Protein AF-A0A7J8GIG2-F1 (afdb_monomer_lite)

pLDDT: mean 77.06, std 19.87, range [27.25, 97.94]

Secondary structure (DSSP, 8-state):
----EEETTTTEEE--HHHHHHHHHHHHHHHHHTT-----PPP---HHHHHHHHH---PPP--TT--TT---B---SS-HHHHHHHHHHHT-HHHHHHHHTT-----SS-GGG-HHHHHHHHHHHHHTT--SPB--HHHHHHHHHH-GGG-SSS---HHHHHHHHHHHHHHHTTT---SS------TTTHHHHTTTTT---

Structure (mmCIF, N/CA/C/O backbone):
data_AF-A0A7J8GIG2-F1
#
_entry.id   AF-A0A7J8GIG2-F1
#
loop_
_atom_site.group_PDB
_atom_site.id
_atom_site.type_symbol
_atom_site.label_atom_id
_atom_site.label_alt_id
_atom_site.label_comp_id
_atom_site.label_asym_id
_atom_site.label_entity_id
_atom_site.label_seq_id
_atom_site.pdbx_PDB_ins_code
_atom_site.Cartn_x
_atom_site.Cartn_y
_atom_site.Cartn_z
_atom_site.occupancy
_atom_site.B_iso_or_equiv
_atom_site.auth_seq_id
_atom_site.auth_comp_id
_atom_site.auth_asym_id
_atom_site.auth_atom_id
_atom_site.pdbx_PDB_model_num
AT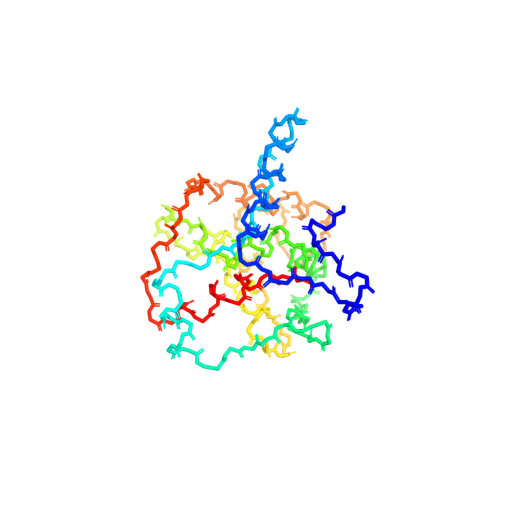OM 1 N N . MET A 1 1 ? 0.335 -9.285 27.678 1.00 42.06 1 MET A N 1
ATOM 2 C CA . MET A 1 1 ? -0.818 -9.619 28.537 1.00 42.06 1 MET A CA 1
ATOM 3 C C . MET A 1 1 ? -1.956 -8.681 28.191 1.00 42.06 1 MET A C 1
ATOM 5 O O . MET A 1 1 ? -1.781 -7.471 28.276 1.00 42.06 1 MET A O 1
ATOM 9 N N . TYR A 1 2 ? -3.064 -9.231 27.702 1.00 57.28 2 TYR A N 1
ATOM 10 C CA . TYR A 1 2 ? -4.284 -8.485 27.406 1.00 57.28 2 TYR A CA 1
ATOM 11 C C . TYR A 1 2 ? -4.904 -8.104 28.752 1.00 57.28 2 TYR A C 1
ATOM 13 O O . TYR A 1 2 ? -5.165 -8.991 29.556 1.00 57.28 2 TYR A O 1
ATOM 21 N N . GLY A 1 3 ? -5.053 -6.811 29.040 1.00 66.81 3 GLY A N 1
ATOM 22 C CA . GLY A 1 3 ? -5.564 -6.293 30.319 1.00 66.81 3 GLY A CA 1
ATOM 23 C C . GLY A 1 3 ? -7.056 -6.558 30.555 1.00 66.81 3 GLY A C 1
ATOM 24 O O . GLY A 1 3 ? -7.741 -5.685 31.067 1.00 66.81 3 GLY A O 1
ATOM 25 N N . GLY A 1 4 ? -7.569 -7.709 30.119 1.00 72.94 4 GLY A N 1
ATOM 26 C CA . GLY A 1 4 ? -8.948 -8.128 30.334 1.00 72.94 4 GLY A CA 1
ATOM 27 C C . GLY A 1 4 ? -9.117 -8.765 31.709 1.00 72.94 4 GLY A C 1
ATOM 28 O O . GLY A 1 4 ? -8.258 -9.525 32.159 1.00 72.94 4 GLY A O 1
ATOM 29 N N . ILE A 1 5 ? -10.235 -8.465 32.364 1.00 80.88 5 ILE A N 1
ATOM 30 C CA . ILE A 1 5 ? -10.610 -9.064 33.646 1.00 80.88 5 ILE A CA 1
ATOM 31 C C . ILE A 1 5 ? -11.367 -10.354 33.354 1.00 80.88 5 ILE A C 1
ATOM 33 O O . ILE A 1 5 ? -12.346 -10.335 32.616 1.00 80.88 5 ILE A O 1
ATOM 37 N N . TYR A 1 6 ? -10.924 -11.470 33.926 1.00 84.19 6 TYR A N 1
ATOM 38 C CA . TYR A 1 6 ? -11.593 -12.761 33.785 1.00 84.19 6 TYR A CA 1
ATOM 39 C C . TYR A 1 6 ? -12.315 -13.125 35.081 1.00 84.19 6 TYR A C 1
ATOM 41 O O . TYR A 1 6 ? -11.716 -13.116 36.158 1.00 84.19 6 TYR A O 1
ATOM 49 N N . CYS A 1 7 ? -13.598 -13.461 34.983 1.00 84.81 7 CYS A N 1
ATOM 50 C CA . CYS A 1 7 ? -14.379 -13.945 36.109 1.00 84.81 7 CYS A CA 1
ATOM 51 C C . CYS A 1 7 ? -14.345 -15.473 36.144 1.00 84.81 7 CYS A C 1
ATOM 53 O O . CYS A 1 7 ? -14.974 -16.136 35.322 1.00 84.81 7 CYS A O 1
ATOM 55 N N . PHE A 1 8 ? -13.671 -16.049 37.140 1.00 90.81 8 PHE A N 1
ATOM 56 C CA . PHE A 1 8 ? -13.610 -17.507 37.305 1.00 90.81 8 PHE A CA 1
ATOM 57 C C . PHE A 1 8 ? -14.968 -18.152 37.611 1.00 90.81 8 PHE A C 1
ATOM 59 O O . PHE A 1 8 ? -15.170 -19.314 37.274 1.00 90.81 8 PHE A O 1
ATOM 66 N N . LEU A 1 9 ? -15.898 -17.407 38.217 1.00 92.50 9 LEU A N 1
ATOM 67 C CA . LEU A 1 9 ? -17.249 -17.897 38.506 1.00 92.50 9 LEU A CA 1
ATOM 68 C C . LEU A 1 9 ? -18.121 -17.935 37.248 1.00 92.50 9 LEU A C 1
ATOM 70 O O . LEU A 1 9 ? -18.857 -18.894 37.044 1.00 92.50 9 LEU A O 1
ATOM 74 N N . CYS A 1 10 ? -18.022 -16.911 36.397 1.00 89.06 10 CYS A N 1
ATOM 75 C CA . CYS A 1 10 ? -18.753 -16.852 35.129 1.00 89.06 10 CYS A CA 1
ATOM 76 C C . CYS A 1 10 ? -18.070 -17.653 34.014 1.00 89.06 10 CYS A C 1
ATOM 78 O O . CYS A 1 10 ? -18.697 -17.911 32.995 1.00 89.06 10 CYS A O 1
ATOM 80 N N . GLN A 1 11 ? -16.799 -18.023 34.208 1.00 87.06 11 GLN A N 1
ATOM 81 C CA . GLN A 1 11 ? -15.927 -18.603 33.187 1.00 87.06 11 GLN A CA 1
ATOM 82 C C . GLN A 1 11 ? -15.864 -17.762 31.902 1.00 87.06 11 GLN A C 1
ATOM 84 O O . GLN A 1 11 ? -15.830 -18.295 30.796 1.00 87.06 11 GLN A O 1
ATOM 89 N N . ASP A 1 12 ? -15.855 -16.437 32.061 1.00 84.00 12 ASP A N 1
ATOM 90 C CA . ASP A 1 12 ? -15.852 -15.495 30.943 1.00 84.00 12 ASP A CA 1
ATOM 91 C C . ASP A 1 12 ? -15.112 -14.195 31.298 1.00 84.00 12 ASP A C 1
ATOM 93 O O . ASP A 1 12 ? -14.877 -13.883 32.474 1.00 84.00 12 ASP A O 1
ATOM 97 N N . TYR A 1 13 ? -14.741 -13.429 30.273 1.00 83.81 13 TYR A N 1
ATOM 98 C CA . TYR A 1 13 ? -14.197 -12.086 30.422 1.00 83.81 13 TYR A CA 1
ATOM 99 C C . TYR A 1 13 ? -15.297 -11.078 30.770 1.00 83.81 13 TYR A C 1
ATOM 101 O O . TYR A 1 13 ? -16.393 -11.085 30.216 1.00 83.81 13 TYR A O 1
ATOM 109 N N . ILE A 1 14 ? -14.986 -10.171 31.695 1.00 81.81 14 ILE A N 1
ATOM 110 C CA . ILE A 1 14 ? -15.861 -9.067 32.079 1.00 81.81 14 ILE A CA 1
ATOM 111 C C . ILE A 1 14 ? -15.605 -7.895 31.127 1.00 81.81 14 ILE A C 1
ATOM 113 O O . ILE A 1 14 ? -14.538 -7.282 31.160 1.00 81.81 14 ILE A O 1
ATOM 117 N N . TYR A 1 15 ? -16.608 -7.565 30.315 1.00 77.88 15 TYR A N 1
ATOM 118 C CA . TYR A 1 15 ? -16.611 -6.411 29.410 1.00 77.88 15 TYR A CA 1
ATOM 119 C C . TYR A 1 15 ? -17.307 -5.217 30.068 1.00 77.88 15 TYR A C 1
ATOM 121 O O . TYR A 1 15 ? -18.379 -4.784 29.644 1.00 77.88 15 TYR A O 1
ATOM 129 N N . ASP A 1 16 ? -16.726 -4.726 31.162 1.00 82.38 16 ASP A N 1
ATOM 130 C CA . ASP A 1 16 ? -17.202 -3.515 31.826 1.00 82.38 16 ASP A CA 1
ATOM 131 C C . ASP A 1 16 ? -16.469 -2.283 31.282 1.00 82.38 16 ASP A C 1
ATOM 133 O O . ASP A 1 16 ? -15.244 -2.271 31.140 1.00 82.38 16 ASP A O 1
ATOM 137 N N . LYS A 1 17 ? -17.232 -1.234 30.963 1.00 77.12 17 LYS A N 1
ATOM 138 C CA . LYS A 1 17 ? -16.708 -0.040 30.296 1.00 77.12 17 LYS A CA 1
ATOM 139 C C . LYS A 1 17 ? -15.727 0.734 31.177 1.00 77.12 17 LYS A C 1
ATOM 141 O O . LYS A 1 17 ? -14.736 1.247 30.659 1.00 77.12 17 LYS A O 1
ATOM 146 N N . ASP A 1 18 ? -15.987 0.819 32.477 1.00 79.56 18 ASP A N 1
ATOM 147 C CA . ASP A 1 18 ? -15.123 1.547 33.402 1.00 79.56 18 ASP A CA 1
ATOM 148 C C . ASP A 1 18 ? -13.821 0.764 33.615 1.00 79.56 18 ASP A C 1
ATOM 150 O O . ASP A 1 18 ? -12.729 1.335 33.568 1.00 79.56 18 ASP A O 1
ATOM 154 N N . MET A 1 19 ? -13.918 -0.564 33.715 1.00 78.50 19 MET A N 1
ATOM 155 C CA . MET A 1 19 ? -12.754 -1.452 33.783 1.00 78.50 19 MET A CA 1
ATOM 156 C C . MET A 1 19 ? -11.889 -1.404 32.515 1.00 78.50 19 MET A C 1
ATOM 158 O O . MET A 1 19 ? -10.660 -1.376 32.610 1.00 78.50 19 MET A O 1
ATOM 162 N N . GLU A 1 20 ? -12.495 -1.343 31.325 1.00 76.12 20 GLU A N 1
ATOM 163 C CA . GLU A 1 20 ? -11.760 -1.167 30.065 1.00 76.12 20 GLU A CA 1
ATOM 164 C C . GLU A 1 20 ? -11.008 0.170 30.007 1.00 76.12 20 GLU A C 1
ATOM 166 O O . GLU A 1 20 ? -9.881 0.223 29.503 1.00 76.12 20 GLU A O 1
ATOM 171 N N . ILE A 1 21 ? -11.609 1.252 30.515 1.00 78.62 21 ILE A N 1
ATOM 172 C CA . ILE A 1 21 ? -10.969 2.574 30.580 1.00 78.62 21 ILE A CA 1
ATOM 173 C C . ILE A 1 21 ? -9.746 2.516 31.498 1.00 78.62 21 ILE A C 1
ATOM 175 O O . ILE A 1 21 ? -8.652 2.901 31.076 1.00 78.62 21 ILE A O 1
ATOM 179 N N . ILE A 1 22 ? -9.902 1.968 32.706 1.00 80.06 22 ILE A N 1
ATOM 180 C CA . ILE A 1 22 ? -8.813 1.827 33.683 1.00 80.06 22 ILE A CA 1
ATOM 181 C C . ILE A 1 22 ? -7.667 0.996 33.089 1.00 80.06 22 ILE A C 1
ATOM 183 O O . ILE A 1 22 ? -6.506 1.411 33.127 1.00 80.06 22 ILE A O 1
ATOM 187 N N . ALA A 1 23 ? -7.977 -0.142 32.461 1.00 77.50 23 ALA A N 1
ATOM 188 C CA . ALA A 1 23 ? -6.974 -0.998 31.833 1.00 77.50 23 ALA A CA 1
ATOM 189 C C . ALA A 1 23 ? -6.189 -0.273 30.721 1.00 77.50 23 ALA A C 1
ATOM 191 O O . ALA A 1 23 ? -4.966 -0.423 30.622 1.00 77.50 23 ALA A O 1
ATOM 192 N N . LYS A 1 24 ? -6.864 0.539 29.893 1.00 74.44 24 LYS A N 1
ATOM 193 C CA . LYS A 1 24 ? -6.220 1.347 28.841 1.00 74.44 24 LYS A CA 1
ATOM 194 C C . LYS A 1 24 ? -5.318 2.438 29.419 1.00 74.44 24 LYS A C 1
ATOM 196 O O . LYS A 1 24 ? -4.234 2.678 28.879 1.00 74.44 24 LYS A O 1
ATOM 201 N N . GLU A 1 25 ? -5.742 3.108 30.489 1.00 78.31 25 GLU A N 1
ATOM 202 C CA . GLU A 1 25 ? -4.946 4.148 31.148 1.00 78.31 25 GLU A CA 1
ATOM 203 C C . GLU A 1 25 ? -3.672 3.586 31.778 1.00 78.31 25 GLU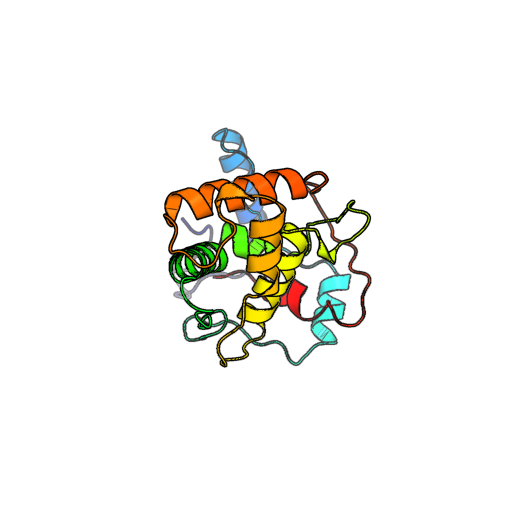 A C 1
ATOM 205 O O . GLU A 1 25 ? -2.589 4.132 31.554 1.00 78.31 25 GLU A O 1
ATOM 210 N N . GLU A 1 26 ? -3.776 2.470 32.498 1.00 78.00 26 GLU A N 1
ATOM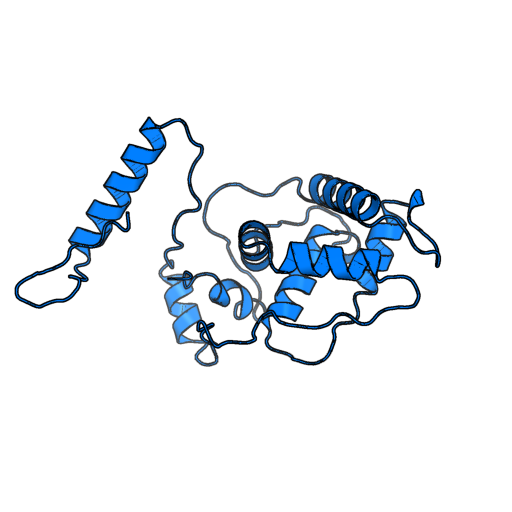 211 C CA . GLU A 1 26 ? -2.626 1.827 33.137 1.00 78.00 26 GLU A CA 1
ATOM 212 C C . GLU A 1 26 ? -1.630 1.283 32.111 1.00 78.00 26 GLU A C 1
ATOM 214 O O . GLU A 1 26 ? -0.420 1.478 32.250 1.00 78.00 26 GLU A O 1
ATOM 219 N N . GLN A 1 27 ? -2.115 0.710 31.003 1.00 73.38 27 GLN A N 1
ATOM 220 C CA . GLN A 1 27 ? -1.242 0.354 29.883 1.00 73.38 27 GLN A CA 1
ATOM 221 C C . GLN A 1 27 ? -0.509 1.579 29.328 1.00 73.38 27 GLN A C 1
ATOM 223 O O . GLN A 1 27 ? 0.698 1.519 29.102 1.00 73.38 27 GLN A O 1
ATOM 228 N N . ARG A 1 28 ? -1.198 2.713 29.145 1.00 71.75 28 ARG A N 1
ATOM 229 C CA . ARG A 1 28 ? -0.571 3.944 28.642 1.00 71.75 28 ARG A CA 1
ATOM 230 C C . ARG A 1 28 ? 0.508 4.467 29.597 1.00 71.75 28 ARG A C 1
ATOM 232 O O . ARG A 1 28 ? 1.559 4.907 29.130 1.00 71.75 28 ARG A O 1
ATOM 239 N N . LYS A 1 29 ? 0.272 4.418 30.912 1.00 75.69 29 LYS A N 1
ATOM 240 C CA . LYS A 1 29 ? 1.248 4.823 31.940 1.00 75.69 29 LYS A CA 1
ATOM 241 C C . LYS A 1 29 ? 2.474 3.909 31.938 1.00 75.69 29 LYS A C 1
ATOM 243 O O . LYS A 1 29 ? 3.591 4.411 31.827 1.00 75.69 29 LYS A O 1
ATOM 248 N N . ALA A 1 30 ? 2.269 2.590 31.963 1.00 72.44 30 ALA A N 1
ATOM 249 C CA . ALA A 1 30 ? 3.349 1.604 31.930 1.00 72.44 30 ALA A CA 1
ATOM 250 C C . ALA A 1 30 ? 4.245 1.767 30.691 1.00 72.44 30 ALA A C 1
ATOM 252 O O . ALA A 1 30 ? 5.464 1.659 30.780 1.00 72.44 30 ALA A O 1
ATOM 253 N N . TRP A 1 31 ? 3.654 2.095 29.541 1.00 67.69 31 TRP A N 1
ATOM 254 C CA . TRP A 1 31 ? 4.393 2.325 28.300 1.00 67.69 31 TRP A CA 1
ATOM 255 C C . TRP A 1 31 ? 5.250 3.588 28.342 1.00 67.69 31 TRP A C 1
ATOM 257 O O . TRP A 1 31 ? 6.428 3.533 27.994 1.00 67.69 31 TRP A O 1
ATOM 267 N N . LYS A 1 32 ? 4.699 4.707 28.833 1.00 68.94 32 LYS A N 1
ATOM 268 C CA . LYS A 1 32 ? 5.471 5.946 29.034 1.00 68.94 32 LYS A CA 1
ATOM 269 C C . LYS A 1 32 ? 6.670 5.723 29.958 1.00 68.94 32 LYS A C 1
ATOM 271 O O . LYS A 1 32 ? 7.731 6.292 29.723 1.00 68.94 32 LYS A O 1
ATOM 276 N N . MET A 1 33 ? 6.516 4.875 30.975 1.00 70.38 33 MET A N 1
ATOM 277 C CA . MET A 1 33 ? 7.594 4.532 31.906 1.00 70.38 33 MET A CA 1
ATOM 278 C C . MET A 1 33 ? 8.716 3.699 31.270 1.00 70.38 33 MET A C 1
ATOM 280 O O . MET A 1 33 ? 9.843 3.757 31.746 1.00 70.38 33 MET A O 1
ATOM 284 N N . GLN A 1 34 ? 8.442 2.947 30.199 1.00 71.38 34 GLN A N 1
ATOM 285 C CA . GLN A 1 34 ? 9.446 2.117 29.520 1.00 71.38 34 GLN A CA 1
ATOM 286 C C . GLN A 1 34 ? 10.271 2.872 28.464 1.00 71.38 34 GLN A C 1
ATOM 288 O O . GLN A 1 34 ? 11.121 2.263 27.819 1.00 71.38 34 GLN A O 1
ATOM 293 N N . GLY A 1 35 ? 10.041 4.175 28.255 1.00 56.66 35 GLY A N 1
ATOM 294 C CA . GLY A 1 35 ? 10.797 4.978 27.281 1.00 56.66 35 GLY A CA 1
ATOM 295 C C . GLY A 1 35 ? 10.580 4.575 25.815 1.00 56.66 35 GLY A C 1
ATOM 296 O O . GLY A 1 35 ? 11.243 5.098 24.922 1.00 56.66 35 GLY A O 1
ATOM 297 N N . VAL A 1 36 ? 9.646 3.658 25.553 1.00 58.25 36 VAL A N 1
ATOM 298 C CA . VAL A 1 36 ? 9.224 3.267 24.209 1.00 58.25 36 VAL A CA 1
ATOM 299 C C . VAL A 1 36 ? 8.236 4.328 23.720 1.00 58.25 36 VAL A C 1
ATOM 301 O O . VAL A 1 36 ? 7.273 4.645 24.421 1.00 58.25 36 VAL A O 1
ATOM 304 N N . GLY A 1 37 ? 8.484 4.908 22.539 1.00 56.53 37 GLY A N 1
ATOM 305 C CA . GLY A 1 37 ? 7.571 5.868 21.905 1.00 56.53 37 GLY A CA 1
ATOM 306 C C . GLY A 1 37 ? 6.134 5.336 21.830 1.00 56.53 37 GLY A C 1
ATOM 307 O O . GLY A 1 37 ? 5.922 4.123 21.856 1.00 56.53 37 GLY A O 1
ATOM 308 N N . GLU A 1 38 ? 5.149 6.246 21.784 1.00 54.25 38 GLU A N 1
ATOM 309 C CA . GLU A 1 38 ? 3.717 5.913 21.861 1.00 54.25 38 GLU A CA 1
ATOM 310 C C . GLU A 1 38 ? 3.358 4.672 21.033 1.00 54.25 38 GLU A C 1
ATOM 312 O O . GLU A 1 38 ? 3.622 4.611 19.829 1.00 54.25 38 GLU A O 1
ATOM 317 N N . LYS A 1 39 ? 2.702 3.687 21.668 1.00 52.62 39 LYS A N 1
ATOM 318 C CA . LYS A 1 39 ? 2.049 2.618 20.910 1.00 52.62 39 LYS A CA 1
ATOM 319 C C . LYS A 1 39 ? 1.078 3.242 19.923 1.00 52.62 39 LYS A C 1
ATOM 321 O O . LYS A 1 39 ? 0.376 4.195 20.257 1.00 52.62 39 LYS A O 1
ATOM 326 N N . PHE A 1 40 ? 0.912 2.564 18.795 1.00 49.97 40 PHE A N 1
ATOM 327 C CA . PHE A 1 40 ? -0.352 2.543 18.075 1.00 49.97 40 PHE A CA 1
ATOM 328 C C . PHE A 1 40 ? -1.518 2.382 19.071 1.00 49.97 40 PHE A C 1
ATOM 330 O O . PHE A 1 40 ? -1.700 1.320 19.672 1.00 49.97 40 PHE A O 1
ATOM 337 N N . SER A 1 41 ? -2.252 3.467 19.314 1.00 50.72 41 SER A N 1
ATOM 338 C CA . SER A 1 41 ? -3.424 3.453 20.177 1.00 50.72 41 SER A CA 1
ATOM 339 C C . SER A 1 41 ? -4.557 2.724 19.468 1.00 50.72 41 SER A C 1
ATOM 341 O O . SER A 1 41 ? -4.763 2.887 18.263 1.00 50.72 41 SER A O 1
ATOM 343 N N . THR A 1 42 ? -5.298 1.904 20.215 1.00 47.34 42 THR A N 1
ATOM 344 C CA . THR A 1 42 ? -6.548 1.331 19.718 1.00 47.34 42 THR A CA 1
ATOM 345 C C . THR A 1 42 ? -7.441 2.485 19.284 1.00 47.34 42 THR A C 1
ATOM 347 O O . THR A 1 42 ? -7.698 3.394 20.076 1.00 47.34 42 THR A O 1
ATOM 350 N N . TRP A 1 43 ? -7.855 2.493 18.017 1.00 57.66 43 TRP A N 1
ATOM 351 C CA . TRP A 1 43 ? -8.730 3.545 17.520 1.00 57.66 43 TRP A CA 1
ATOM 352 C C . TRP A 1 43 ? -10.041 3.529 18.305 1.00 57.66 43 TRP A C 1
ATOM 354 O O . TRP A 1 43 ? -10.645 2.475 18.498 1.00 57.66 43 TRP A O 1
ATOM 364 N N . GLU A 1 44 ? -10.487 4.709 18.723 1.00 56.88 44 GLU A N 1
ATOM 365 C CA . GLU A 1 44 ? -11.811 4.906 19.293 1.00 56.88 44 GLU A CA 1
ATOM 366 C C . GLU A 1 44 ? -12.617 5.820 18.367 1.00 56.88 44 GLU A C 1
ATOM 368 O O . GLU A 1 44 ? -12.132 6.898 18.003 1.00 56.88 44 GLU A O 1
ATOM 373 N N . PRO A 1 45 ? -13.836 5.416 17.968 1.00 62.81 45 PRO A N 1
ATOM 374 C CA . PRO A 1 45 ? -14.666 6.250 17.125 1.00 62.81 45 PRO A CA 1
ATOM 375 C C . PRO A 1 45 ? -15.084 7.533 17.834 1.00 62.81 45 PRO A C 1
ATOM 377 O O . PRO A 1 45 ? -15.653 7.513 18.926 1.00 62.81 45 PRO A O 1
ATOM 380 N N . THR A 1 46 ? -14.947 8.653 17.140 1.00 73.06 46 THR A N 1
ATOM 381 C CA . THR A 1 46 ? -15.667 9.883 17.468 1.00 73.06 46 THR A CA 1
ATOM 382 C C . THR A 1 46 ? -17.177 9.706 17.254 1.00 73.06 46 THR A C 1
ATOM 384 O O . THR A 1 46 ? -17.630 8.844 16.496 1.00 73.06 46 THR A O 1
ATOM 387 N N . LYS A 1 47 ? -17.991 10.573 17.876 1.00 74.62 47 LYS A N 1
ATOM 388 C CA . LYS A 1 47 ? -19.457 10.586 17.683 1.00 74.62 47 LYS A CA 1
ATOM 389 C C . LYS A 1 47 ? -19.847 10.686 16.200 1.00 74.62 47 LYS A C 1
ATOM 391 O O . LYS A 1 47 ? -20.698 9.933 15.736 1.00 74.62 47 LYS A O 1
ATOM 396 N N . ARG A 1 48 ? -19.146 11.535 15.444 1.00 72.50 48 ARG A N 1
ATOM 397 C CA . ARG A 1 48 ? -19.332 11.698 13.995 1.00 72.50 48 ARG A CA 1
ATOM 398 C C . ARG A 1 48 ? -18.995 10.423 13.215 1.00 72.50 48 ARG A C 1
ATOM 400 O O . ARG A 1 48 ? -19.704 10.064 12.281 1.00 72.50 48 ARG A O 1
ATOM 407 N N . GLU A 1 49 ? -17.933 9.714 13.590 1.00 69.50 49 GLU A N 1
ATOM 408 C CA . GLU A 1 49 ? -17.598 8.426 12.973 1.00 69.50 49 GLU A CA 1
ATOM 409 C C . GLU A 1 49 ? -18.650 7.363 13.292 1.00 69.50 49 GLU A C 1
ATOM 411 O O . GLU A 1 49 ? -19.049 6.638 12.388 1.00 69.50 49 GLU A O 1
ATOM 416 N N . LEU A 1 50 ? -19.175 7.309 14.523 1.00 74.69 50 LEU A N 1
ATOM 417 C CA . LEU A 1 50 ? -20.301 6.427 14.870 1.00 74.69 50 LEU A CA 1
ATOM 418 C C . LEU A 1 50 ? -21.537 6.708 14.014 1.00 74.69 50 LEU A C 1
ATOM 420 O O . LEU A 1 50 ? -22.216 5.774 13.587 1.00 74.69 50 LEU A O 1
ATOM 424 N N . GLU A 1 51 ? -21.835 7.974 13.740 1.00 78.44 51 GLU A N 1
ATOM 425 C CA . GLU A 1 51 ? -22.939 8.362 12.862 1.00 78.44 51 GLU A CA 1
ATOM 426 C C . GLU A 1 51 ? -22.691 7.913 11.418 1.00 78.44 51 GLU A C 1
ATOM 428 O O . GLU A 1 51 ? -23.555 7.260 10.829 1.00 78.44 51 GLU A O 1
ATOM 433 N N . LEU A 1 52 ? -21.498 8.156 10.864 1.00 72.25 52 LEU A N 1
ATOM 434 C CA . LEU A 1 52 ? -21.114 7.669 9.530 1.00 72.25 52 LEU A CA 1
ATOM 435 C C . LEU A 1 52 ? -21.183 6.139 9.431 1.00 72.25 52 LEU A C 1
ATOM 437 O O . LEU A 1 52 ? -21.605 5.593 8.408 1.00 72.25 52 LEU A O 1
ATOM 441 N N . LEU A 1 53 ? -20.814 5.444 10.510 1.00 69.12 53 LEU A N 1
ATOM 442 C CA . LEU A 1 53 ? -20.903 3.994 10.617 1.00 69.12 53 LEU A CA 1
ATOM 443 C C . LEU A 1 53 ? -22.349 3.492 10.560 1.00 69.12 53 LEU A C 1
ATOM 445 O O . LEU A 1 53 ? -22.611 2.473 9.915 1.00 69.12 53 LEU A O 1
ATOM 449 N N . LYS A 1 54 ? -23.289 4.184 11.212 1.00 74.06 54 LYS A N 1
ATOM 450 C CA . LYS A 1 54 ? -24.720 3.840 11.175 1.00 74.06 54 LYS A CA 1
ATOM 451 C C . LYS A 1 54 ? -25.318 4.028 9.777 1.00 74.06 54 LYS A C 1
ATOM 453 O O . LYS A 1 54 ? -26.107 3.196 9.344 1.00 74.06 54 LYS A O 1
ATOM 458 N N . HIS A 1 55 ? -24.895 5.065 9.052 1.00 73.81 55 HIS A N 1
ATOM 459 C CA . HIS A 1 55 ? -25.395 5.371 7.706 1.00 73.81 55 HIS A CA 1
ATOM 460 C C . HIS A 1 55 ? -24.806 4.477 6.598 1.00 73.81 55 HIS A C 1
ATOM 462 O O . HIS A 1 55 ? -25.360 4.418 5.503 1.00 73.81 55 HIS A O 1
ATOM 468 N N . ASN A 1 56 ? -23.716 3.744 6.865 1.00 65.25 56 ASN A N 1
ATOM 469 C CA . ASN A 1 56 ? -23.105 2.791 5.930 1.00 65.25 56 ASN A CA 1
ATOM 470 C C . ASN A 1 56 ? -23.225 1.334 6.433 1.00 65.25 56 ASN A C 1
ATOM 472 O O . ASN A 1 56 ? -22.253 0.767 6.947 1.00 65.25 56 ASN A O 1
ATOM 476 N N . PRO A 1 57 ? -24.393 0.681 6.260 1.00 58.66 57 PRO A N 1
ATOM 477 C CA . PRO A 1 57 ? -24.625 -0.684 6.741 1.00 58.66 57 PRO A CA 1
ATOM 478 C C . PRO A 1 57 ? -23.910 -1.765 5.911 1.00 58.66 57 PRO A C 1
ATOM 480 O O . PRO A 1 57 ? -23.702 -2.868 6.403 1.00 58.66 57 PRO A O 1
ATOM 483 N N . LYS A 1 58 ? -23.466 -1.467 4.678 1.00 59.44 58 LYS A N 1
ATOM 484 C CA . LYS A 1 58 ? -22.756 -2.417 3.788 1.00 59.44 58 LYS A CA 1
ATOM 485 C C . LYS A 1 58 ? -21.281 -2.649 4.171 1.00 59.44 58 LYS A C 1
ATOM 487 O O . LYS A 1 58 ? -20.438 -2.866 3.301 1.00 59.44 58 LYS A O 1
ATOM 492 N N . ARG A 1 59 ? -20.938 -2.567 5.457 1.00 64.06 59 ARG A N 1
ATOM 493 C CA . ARG A 1 59 ? -19.570 -2.822 5.925 1.00 64.06 59 ARG A CA 1
ATOM 494 C C . ARG A 1 59 ? -19.262 -4.310 5.856 1.00 64.06 59 ARG A C 1
ATOM 496 O O . ARG A 1 59 ? -20.057 -5.142 6.282 1.00 64.06 59 ARG A O 1
ATOM 503 N N . ARG A 1 60 ? -18.079 -4.642 5.343 1.00 61.31 60 ARG A N 1
ATOM 504 C CA . ARG A 1 60 ? -17.565 -6.014 5.376 1.00 61.31 60 ARG A CA 1
ATOM 505 C C . ARG A 1 60 ? -16.732 -6.163 6.639 1.00 61.31 60 ARG A C 1
ATOM 507 O O . ARG A 1 60 ? -15.732 -5.468 6.798 1.00 61.31 60 ARG A O 1
ATOM 514 N N . LYS A 1 61 ? -17.158 -7.049 7.539 1.00 57.50 61 LYS A N 1
ATOM 515 C CA . LYS A 1 61 ? -16.363 -7.437 8.706 1.00 57.50 61 LYS A CA 1
ATOM 516 C C . LYS A 1 61 ? -15.179 -8.268 8.210 1.00 57.50 61 LYS A C 1
ATOM 518 O O . LYS A 1 61 ? -15.390 -9.308 7.588 1.00 57.50 61 LYS A O 1
ATOM 523 N N . ILE A 1 62 ? -13.954 -7.811 8.459 1.00 58.41 62 ILE A N 1
ATOM 524 C CA . ILE A 1 62 ? -12.756 -8.620 8.222 1.00 58.41 62 ILE A CA 1
ATOM 525 C C . ILE A 1 62 ? -12.645 -9.584 9.404 1.00 58.41 62 ILE A C 1
ATOM 527 O O . ILE A 1 62 ? -12.210 -9.214 10.487 1.00 58.41 62 ILE A O 1
ATOM 531 N N . THR A 1 63 ? -13.146 -10.801 9.226 1.00 58.34 63 THR A N 1
ATOM 532 C CA . THR A 1 63 ? -12.937 -11.911 10.166 1.00 58.34 63 THR A CA 1
ATOM 533 C C . THR A 1 63 ? -11.621 -12.623 9.854 1.00 58.34 63 THR A C 1
ATOM 535 O O . THR A 1 63 ? -11.103 -12.480 8.750 1.00 58.34 63 THR A O 1
ATOM 538 N N . SER A 1 64 ? -11.117 -13.465 10.756 1.00 55.75 64 SER A N 1
ATOM 539 C CA . SER A 1 64 ? -9.941 -14.322 10.508 1.00 55.75 64 SER A CA 1
ATOM 540 C C . SER A 1 64 ? -10.040 -15.154 9.217 1.00 55.75 64 SER A C 1
ATOM 542 O O . SER A 1 64 ? -9.047 -15.347 8.529 1.00 55.75 64 SER A O 1
ATOM 544 N N . ASN A 1 65 ? -11.252 -15.566 8.830 1.00 63.41 65 ASN A N 1
ATOM 545 C CA . ASN A 1 65 ? -11.509 -16.331 7.599 1.00 63.41 65 ASN A CA 1
ATOM 546 C C . ASN A 1 65 ? -11.712 -15.453 6.347 1.00 63.41 65 ASN A C 1
ATOM 548 O O . ASN A 1 65 ? -12.126 -15.935 5.292 1.00 63.41 65 ASN A O 1
ATOM 552 N N . CYS A 1 66 ? -11.516 -14.140 6.460 1.00 70.19 66 CYS A N 1
ATOM 553 C CA . CYS A 1 66 ? -11.810 -13.202 5.392 1.00 70.19 66 CYS A CA 1
ATOM 554 C C . CYS A 1 66 ? -10.619 -13.063 4.441 1.00 70.19 66 CYS A C 1
ATOM 556 O O . CYS A 1 66 ? -9.536 -12.661 4.844 1.00 70.19 66 CYS A O 1
ATOM 558 N N . THR A 1 67 ? -10.840 -13.289 3.146 1.00 80.06 67 THR A N 1
ATOM 559 C CA . THR A 1 67 ? -9.811 -13.118 2.105 1.00 80.06 67 THR A CA 1
ATOM 560 C C . THR A 1 67 ? -9.661 -11.661 1.637 1.00 80.06 67 THR A C 1
ATOM 562 O O . THR A 1 67 ? -9.205 -11.417 0.524 1.00 80.06 67 THR A O 1
ATOM 565 N N . ILE A 1 68 ? -10.130 -10.678 2.414 1.00 83.12 68 ILE A N 1
ATOM 566 C CA . ILE A 1 68 ? -9.979 -9.253 2.067 1.00 83.12 68 ILE A CA 1
ATOM 567 C C . ILE A 1 68 ? -8.502 -8.875 2.195 1.00 83.12 68 ILE A C 1
ATOM 569 O O . ILE A 1 68 ? -7.832 -9.307 3.127 1.00 83.12 68 ILE A O 1
ATOM 573 N N . GLY A 1 69 ? -7.995 -8.087 1.248 1.00 84.62 69 GLY A N 1
ATOM 574 C CA . GLY A 1 69 ? -6.570 -7.789 1.136 1.00 84.62 69 GLY A CA 1
ATOM 575 C C . GLY A 1 69 ? -5.791 -8.852 0.360 1.00 84.62 69 GLY A C 1
ATOM 576 O O . GLY A 1 69 ? -4.775 -8.513 -0.226 1.00 84.62 69 GLY A O 1
ATOM 577 N N . LEU A 1 70 ? -6.266 -10.105 0.279 1.00 89.19 70 LEU A N 1
ATOM 578 C CA . LEU A 1 70 ? -5.622 -11.149 -0.526 1.00 89.19 70 LEU A CA 1
ATOM 579 C C . LEU A 1 70 ? -5.978 -10.959 -2.005 1.00 89.19 70 LEU A C 1
ATOM 581 O O . LEU A 1 70 ? -7.021 -11.421 -2.476 1.00 89.19 70 LEU A O 1
ATOM 585 N N . ARG A 1 71 ? -5.116 -10.251 -2.737 1.00 91.75 71 ARG A N 1
ATOM 586 C CA . ARG A 1 71 ? -5.324 -9.904 -4.147 1.00 91.75 71 ARG A CA 1
ATOM 587 C C . ARG A 1 71 ? -4.027 -10.070 -4.932 1.00 91.75 71 ARG A C 1
ATOM 589 O O . ARG A 1 71 ? -2.984 -9.580 -4.519 1.00 91.75 71 ARG A O 1
ATOM 596 N N . GLY A 1 72 ? -4.091 -10.749 -6.077 1.00 95.38 72 GLY A N 1
ATOM 597 C CA . GLY A 1 72 ? -2.937 -10.902 -6.967 1.00 95.38 72 GLY A CA 1
ATOM 598 C C . GLY A 1 72 ? -2.586 -9.606 -7.703 1.00 95.38 72 GLY A C 1
ATOM 599 O O . GLY A 1 72 ? -3.443 -8.744 -7.900 1.00 95.38 72 GLY A O 1
ATOM 600 N N . LEU A 1 73 ? -1.338 -9.492 -8.156 1.00 97.50 73 LEU A N 1
ATOM 601 C CA . LEU A 1 73 ? -0.880 -8.425 -9.050 1.00 97.50 73 LEU A CA 1
ATOM 602 C C . LEU A 1 73 ? -0.562 -9.012 -10.421 1.00 97.50 73 LEU A C 1
ATOM 604 O O . LEU A 1 73 ? 0.107 -10.042 -10.512 1.00 97.50 73 LEU A O 1
ATOM 608 N N . ILE A 1 74 ? -1.024 -8.352 -11.481 1.00 97.44 74 ILE A N 1
ATOM 609 C CA . ILE A 1 74 ? -0.661 -8.730 -12.848 1.00 97.44 74 ILE A CA 1
ATOM 610 C C . ILE A 1 74 ? 0.814 -8.390 -13.070 1.00 97.44 74 ILE A C 1
ATOM 612 O O . ILE A 1 74 ? 1.272 -7.298 -12.733 1.00 97.44 74 ILE A O 1
ATOM 616 N N . ASN A 1 75 ? 1.572 -9.340 -13.615 1.00 96.12 75 ASN A N 1
ATOM 617 C CA . ASN A 1 75 ? 2.927 -9.077 -14.080 1.00 96.12 75 ASN A CA 1
ATOM 618 C C . ASN A 1 75 ? 2.860 -8.340 -15.427 1.00 96.12 75 ASN A C 1
ATOM 620 O O . ASN A 1 75 ? 2.227 -8.829 -16.360 1.00 96.12 75 ASN A O 1
ATOM 624 N N . LEU A 1 76 ? 3.506 -7.178 -15.527 1.00 94.31 76 LEU A N 1
ATOM 625 C CA . LEU A 1 76 ? 3.518 -6.327 -16.724 1.00 94.31 76 LEU A CA 1
ATOM 626 C C . LEU A 1 76 ? 4.778 -6.559 -17.578 1.00 94.31 76 LEU A C 1
ATOM 628 O O . LEU A 1 76 ? 5.291 -5.639 -18.207 1.00 94.31 76 LEU A O 1
ATOM 632 N N . GLY A 1 77 ? 5.288 -7.794 -17.565 1.00 92.31 77 GLY A N 1
ATOM 633 C CA . GLY A 1 77 ? 6.523 -8.222 -18.221 1.00 92.31 77 GLY A CA 1
ATOM 634 C C . GLY A 1 77 ? 7.527 -8.738 -17.193 1.00 92.31 77 GLY A C 1
ATOM 635 O O . GLY A 1 77 ? 7.445 -9.883 -16.750 1.00 92.31 77 GLY A O 1
ATOM 636 N N . ASN A 1 78 ? 8.454 -7.871 -16.789 1.00 93.69 78 ASN A N 1
ATOM 637 C CA . ASN A 1 78 ? 9.523 -8.178 -15.837 1.00 93.69 78 ASN A CA 1
ATOM 638 C C . ASN A 1 78 ? 9.285 -7.564 -14.450 1.00 93.69 78 ASN A C 1
ATOM 640 O O . ASN A 1 78 ? 10.230 -7.266 -13.735 1.00 93.69 78 ASN A O 1
ATOM 644 N N . THR A 1 79 ? 8.030 -7.383 -14.032 1.00 96.25 79 THR A N 1
ATOM 645 C CA . THR A 1 79 ? 7.692 -6.637 -12.805 1.00 96.25 79 THR A CA 1
ATOM 646 C C . THR A 1 79 ? 7.496 -7.525 -11.572 1.00 96.25 79 THR A C 1
ATOM 648 O O . THR A 1 79 ? 6.868 -7.104 -10.600 1.00 96.25 79 THR A O 1
ATOM 651 N N . CYS A 1 80 ? 7.990 -8.767 -11.582 1.00 96.31 80 CYS A N 1
ATOM 652 C CA . CYS A 1 80 ? 7.846 -9.688 -10.448 1.00 96.31 80 CYS A CA 1
ATOM 653 C C . CYS A 1 80 ? 8.539 -9.167 -9.176 1.00 96.31 80 CYS A C 1
ATOM 655 O O . CYS A 1 80 ? 7.966 -9.299 -8.094 1.00 96.31 80 CYS A O 1
ATOM 657 N N . PHE A 1 81 ? 9.693 -8.504 -9.319 1.00 96.06 81 PHE A N 1
ATOM 658 C CA . PHE A 1 81 ? 10.420 -7.849 -8.227 1.00 96.06 81 PHE A CA 1
ATOM 659 C C . PHE A 1 81 ? 9.571 -6.764 -7.544 1.00 96.06 81 PHE A C 1
ATOM 661 O O . PHE A 1 81 ? 9.500 -6.691 -6.322 1.00 96.06 81 PHE A O 1
ATOM 668 N N . MET A 1 82 ? 8.845 -5.956 -8.324 1.00 96.94 82 MET A N 1
ATOM 669 C CA . MET A 1 82 ? 7.922 -4.958 -7.786 1.00 96.94 82 MET A CA 1
ATOM 670 C C . MET A 1 82 ? 6.741 -5.652 -7.111 1.00 96.94 82 MET A C 1
ATOM 672 O O . MET A 1 82 ? 6.378 -5.307 -5.990 1.00 96.94 82 MET A O 1
ATOM 676 N N . ASN A 1 83 ? 6.144 -6.643 -7.777 1.00 97.44 83 ASN A N 1
ATOM 677 C CA . ASN A 1 83 ? 4.948 -7.312 -7.279 1.00 97.44 83 ASN A CA 1
ATOM 678 C C . ASN A 1 83 ? 5.192 -7.968 -5.912 1.00 97.44 83 ASN A C 1
ATOM 680 O O . ASN A 1 83 ? 4.350 -7.816 -5.028 1.00 97.44 83 ASN A O 1
ATOM 684 N N . CYS A 1 84 ? 6.326 -8.646 -5.693 1.00 97.38 84 CYS A N 1
ATOM 685 C CA . CYS A 1 84 ? 6.611 -9.254 -4.390 1.00 97.38 84 CYS A CA 1
ATOM 686 C C . CYS A 1 84 ? 6.807 -8.207 -3.283 1.00 97.38 84 CYS A C 1
ATOM 688 O O . CYS A 1 84 ? 6.301 -8.393 -2.175 1.00 97.38 84 CYS A O 1
ATOM 690 N N . ILE A 1 85 ? 7.456 -7.078 -3.584 1.00 97.94 85 ILE A N 1
ATOM 691 C CA . ILE A 1 85 ? 7.622 -5.980 -2.625 1.00 97.94 85 ILE A CA 1
ATOM 692 C C . ILE A 1 85 ? 6.283 -5.320 -2.299 1.00 97.94 85 ILE A C 1
ATOM 694 O O . ILE A 1 85 ? 5.967 -5.109 -1.131 1.00 97.94 85 ILE A O 1
ATOM 698 N N . VAL A 1 86 ? 5.447 -5.052 -3.301 1.00 97.19 86 VAL A N 1
ATOM 699 C CA . VAL A 1 86 ? 4.114 -4.474 -3.090 1.00 97.19 86 VAL A CA 1
ATOM 700 C C . VAL A 1 86 ? 3.243 -5.384 -2.224 1.00 97.19 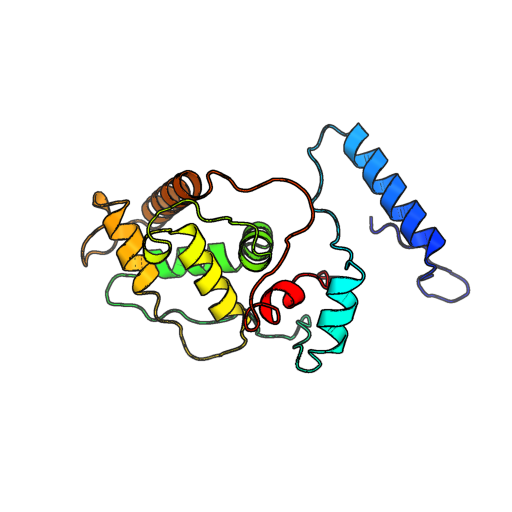86 VAL A C 1
ATOM 702 O O . VAL A 1 86 ? 2.567 -4.895 -1.319 1.00 97.19 86 VAL A O 1
ATOM 705 N N . GLN A 1 87 ? 3.281 -6.700 -2.442 1.00 96.75 87 GLN A N 1
ATOM 706 C CA . GLN A 1 87 ? 2.586 -7.667 -1.583 1.00 96.75 87 GLN A CA 1
ATOM 707 C C . GLN A 1 87 ? 3.100 -7.599 -0.137 1.00 96.75 87 GLN A C 1
ATOM 709 O O . GLN A 1 87 ? 2.307 -7.498 0.797 1.00 96.75 87 GLN A O 1
ATOM 714 N N . ALA A 1 88 ? 4.420 -7.565 0.068 1.00 97.06 88 ALA A N 1
ATOM 715 C CA . ALA A 1 88 ? 4.995 -7.439 1.408 1.00 97.06 88 ALA A CA 1
ATOM 716 C C . ALA A 1 88 ? 4.562 -6.136 2.113 1.00 97.06 88 ALA A C 1
ATOM 718 O O . ALA A 1 88 ? 4.152 -6.158 3.277 1.00 97.06 88 ALA A O 1
ATOM 719 N N . LEU A 1 89 ? 4.582 -5.002 1.404 1.00 95.69 89 LEU A N 1
ATOM 720 C CA . LEU A 1 89 ? 4.167 -3.706 1.951 1.00 95.69 89 LEU A CA 1
ATOM 721 C C . LEU A 1 89 ? 2.664 -3.672 2.268 1.00 95.69 89 LEU A C 1
ATOM 723 O O . LEU A 1 89 ? 2.278 -3.237 3.353 1.00 95.69 89 LEU A O 1
ATOM 727 N N . THR A 1 90 ? 1.814 -4.169 1.362 1.00 93.69 90 THR A N 1
ATOM 728 C CA . THR A 1 90 ? 0.343 -4.173 1.523 1.00 93.69 90 THR A CA 1
ATOM 729 C C . THR A 1 90 ? -0.158 -5.064 2.660 1.00 93.69 90 THR A C 1
ATOM 731 O O . THR A 1 90 ? -1.238 -4.825 3.219 1.00 93.69 90 THR A O 1
ATOM 734 N N . HIS A 1 91 ? 0.650 -6.049 3.049 1.00 90.88 91 HIS A N 1
ATOM 735 C CA . HIS A 1 91 ? 0.384 -6.954 4.163 1.00 90.88 91 HIS A CA 1
ATOM 736 C C . HIS A 1 91 ? 1.177 -6.637 5.438 1.00 90.88 91 HIS A C 1
ATOM 738 O O . HIS A 1 91 ? 1.020 -7.337 6.437 1.00 90.88 91 HIS A O 1
ATOM 744 N N . THR A 1 92 ? 1.958 -5.553 5.458 1.00 88.56 92 THR A N 1
ATOM 745 C CA . THR A 1 92 ? 2.587 -5.044 6.683 1.00 88.56 92 THR A CA 1
ATOM 746 C C . THR A 1 92 ? 1.558 -4.238 7.488 1.00 88.56 92 THR A C 1
ATOM 748 O O . THR A 1 92 ? 1.133 -3.180 7.014 1.00 88.56 92 THR A O 1
ATOM 751 N N . PRO A 1 93 ? 1.159 -4.668 8.707 1.00 82.12 93 PRO A N 1
ATOM 752 C CA . PRO A 1 93 ? 0.066 -4.036 9.452 1.00 82.12 93 PRO A CA 1
ATOM 753 C C . PRO A 1 93 ? 0.248 -2.531 9.662 1.00 82.12 93 PRO A C 1
ATOM 755 O O . PRO A 1 93 ? -0.655 -1.763 9.370 1.00 82.12 93 PRO A O 1
ATOM 758 N N . LEU A 1 94 ? 1.440 -2.078 10.061 1.00 81.75 94 LEU A N 1
ATOM 759 C CA . LEU A 1 94 ? 1.684 -0.651 10.307 1.00 81.75 94 LEU A CA 1
ATOM 760 C C . LEU A 1 94 ? 1.479 0.216 9.055 1.00 81.75 94 LEU A C 1
ATOM 762 O O . LEU A 1 94 ? 0.921 1.309 9.145 1.00 81.75 94 LEU A O 1
ATOM 766 N N . LEU A 1 95 ? 1.897 -0.277 7.886 1.00 87.31 95 LEU A N 1
ATOM 767 C CA . LEU A 1 95 ? 1.718 0.432 6.619 1.00 87.31 95 LEU A CA 1
ATOM 768 C C . LEU A 1 95 ? 0.258 0.400 6.179 1.00 87.31 95 LEU A C 1
ATOM 770 O O . LEU A 1 95 ? -0.292 1.436 5.820 1.00 87.31 95 LEU A O 1
ATOM 774 N N . ARG A 1 96 ? -0.392 -0.762 6.274 1.00 86.62 96 ARG A N 1
ATOM 775 C CA . ARG A 1 96 ? -1.828 -0.902 6.013 1.00 86.62 96 ARG A CA 1
ATOM 776 C C . ARG A 1 96 ? -2.645 0.095 6.815 1.00 86.62 96 ARG A C 1
ATOM 778 O O . ARG A 1 96 ? -3.484 0.797 6.256 1.00 86.62 96 ARG A O 1
ATOM 785 N N . ASP A 1 97 ? -2.380 0.178 8.107 1.00 82.00 97 ASP A N 1
ATOM 786 C CA . ASP A 1 97 ? -3.131 1.027 9.016 1.00 82.00 97 ASP A CA 1
ATOM 787 C C . ASP A 1 97 ? -2.869 2.510 8.708 1.00 82.00 97 ASP A C 1
ATOM 789 O O . ASP A 1 97 ? -3.788 3.329 8.762 1.00 82.00 97 ASP A O 1
ATOM 793 N N . PHE A 1 98 ? -1.641 2.861 8.316 1.00 83.06 98 PHE A N 1
ATOM 794 C CA . PHE A 1 98 ? -1.291 4.200 7.846 1.00 83.06 98 PHE A CA 1
ATOM 795 C C . PHE A 1 98 ? -2.033 4.576 6.552 1.00 83.06 98 PHE A C 1
ATOM 797 O O . PHE A 1 98 ? -2.772 5.561 6.542 1.00 83.06 98 PHE A O 1
ATOM 804 N N . PHE A 1 99 ? -1.902 3.781 5.487 1.00 88.06 99 PHE A N 1
ATOM 805 C CA . PHE A 1 99 ? -2.459 4.090 4.163 1.00 88.06 99 PHE A CA 1
ATOM 806 C C . PHE A 1 99 ? -3.992 4.015 4.110 1.00 88.06 99 PHE A C 1
ATOM 808 O O . PHE A 1 99 ? -4.615 4.735 3.333 1.00 88.06 99 PHE A O 1
ATOM 815 N N . LEU A 1 100 ? -4.626 3.201 4.962 1.00 83.94 100 LEU A N 1
ATOM 816 C CA . LEU A 1 100 ? -6.089 3.143 5.071 1.00 83.94 100 LEU A CA 1
ATOM 817 C C . LEU A 1 100 ? -6.684 4.192 6.024 1.00 83.94 100 LEU A C 1
ATOM 819 O O . LEU A 1 100 ? -7.903 4.363 6.043 1.00 83.94 100 LEU A O 1
ATOM 823 N N . SER A 1 101 ? -5.869 4.884 6.828 1.00 76.25 101 SER A N 1
ATOM 824 C CA . SER A 1 101 ? -6.362 5.897 7.776 1.00 76.25 101 SER A CA 1
ATOM 825 C C . SER A 1 101 ? -6.389 7.323 7.224 1.00 76.25 101 SER A C 1
ATOM 827 O O . SER A 1 101 ? -6.710 8.239 7.981 1.00 76.25 101 SER A O 1
ATOM 829 N N . ASP A 1 102 ? -6.102 7.492 5.930 1.00 73.50 102 ASP A N 1
ATOM 830 C CA . ASP A 1 102 ? -6.155 8.770 5.207 1.00 73.50 102 ASP A CA 1
ATOM 831 C C . ASP A 1 102 ? -5.366 9.893 5.910 1.00 73.50 102 ASP A C 1
ATOM 833 O O . ASP A 1 102 ? -5.814 11.022 6.099 1.00 73.50 102 ASP A O 1
ATOM 837 N N . ARG A 1 103 ? -4.166 9.543 6.394 1.00 74.00 103 ARG A N 1
ATOM 838 C CA . ARG A 1 103 ? -3.288 10.461 7.143 1.00 74.00 103 ARG A CA 1
ATOM 839 C C . ARG A 1 103 ? -2.408 11.334 6.256 1.00 74.00 103 ARG A C 1
ATOM 841 O O . ARG A 1 103 ? -1.754 12.247 6.759 1.00 74.00 103 ARG A O 1
ATOM 848 N N . HIS A 1 104 ? -2.346 11.043 4.963 1.00 84.19 104 HIS A N 1
ATOM 849 C CA . HIS A 1 104 ? -1.500 11.780 4.041 1.00 84.19 104 HIS A CA 1
ATOM 850 C C . HIS A 1 104 ? -2.244 12.996 3.488 1.00 84.19 104 HIS A C 1
ATOM 852 O O . HIS A 1 104 ? -3.128 12.869 2.648 1.00 84.19 104 HIS A O 1
ATOM 858 N N . LYS A 1 105 ? -1.844 14.190 3.932 1.00 85.06 105 LYS A N 1
ATOM 859 C CA . LYS A 1 105 ? -2.247 15.447 3.300 1.00 85.06 105 LYS A CA 1
ATOM 860 C C . LYS A 1 105 ? -1.248 15.763 2.193 1.00 85.06 105 LYS A C 1
ATOM 862 O O . LYS A 1 105 ? -0.126 16.171 2.472 1.00 85.06 105 LYS A O 1
ATOM 867 N N . CYS A 1 106 ? -1.636 15.515 0.947 1.00 87.81 106 CYS A N 1
ATOM 868 C CA . CYS A 1 106 ? -0.762 15.746 -0.197 1.00 87.81 106 CYS A CA 1
ATOM 869 C C . CYS A 1 106 ? -0.586 17.246 -0.460 1.00 87.81 106 CYS A C 1
ATOM 871 O O . CYS A 1 106 ? -1.531 17.922 -0.856 1.00 87.81 106 CYS A O 1
ATOM 873 N N . GLU A 1 107 ? 0.637 17.749 -0.297 1.00 86.88 107 GLU A N 1
ATOM 874 C CA . GLU A 1 107 ? 1.006 19.138 -0.619 1.00 86.88 107 GLU A CA 1
ATOM 875 C C . GLU A 1 107 ? 1.539 19.298 -2.055 1.00 86.88 107 GLU A C 1
ATOM 877 O O . GLU A 1 107 ? 1.833 20.405 -2.507 1.00 86.88 107 GLU A O 1
ATOM 882 N N . MET A 1 108 ? 1.685 18.197 -2.800 1.00 85.69 108 MET A N 1
ATOM 883 C CA . MET A 1 108 ? 2.135 18.248 -4.190 1.00 85.69 108 MET A CA 1
ATOM 884 C C . MET A 1 108 ? 1.059 18.881 -5.080 1.00 85.69 108 MET A C 1
ATOM 886 O O . MET A 1 108 ? -0.111 18.515 -4.995 1.00 85.69 108 MET A O 1
ATOM 890 N N . GLN A 1 109 ? 1.474 19.755 -6.005 1.00 85.44 109 GLN A N 1
ATOM 891 C CA . GLN A 1 109 ? 0.577 20.400 -6.983 1.00 85.44 109 GLN A CA 1
ATOM 892 C C . GLN A 1 109 ? -0.227 19.388 -7.813 1.00 85.44 109 GLN A C 1
ATOM 894 O O . GLN A 1 109 ? -1.344 19.668 -8.237 1.00 85.44 109 GLN A O 1
ATOM 899 N N . SER A 1 110 ? 0.350 18.207 -8.046 1.00 88.88 110 SER A N 1
ATOM 900 C CA . SER A 1 110 ? -0.286 17.107 -8.758 1.00 88.88 110 SER A CA 1
ATOM 901 C C . SER A 1 110 ? -0.298 15.853 -7.874 1.00 88.88 110 SER A C 1
ATOM 903 O O . SER A 1 110 ? 0.730 15.175 -7.767 1.00 88.88 110 SER A O 1
ATOM 905 N N . PRO A 1 111 ? -1.443 15.510 -7.253 1.00 86.25 111 PRO A N 1
ATOM 906 C CA . PRO A 1 111 ? -1.581 14.296 -6.446 1.00 86.25 111 PRO A CA 1
ATOM 907 C C . PRO A 1 111 ? -1.314 13.008 -7.232 1.00 86.25 111 PRO A C 1
ATOM 909 O O . PRO A 1 111 ? -0.833 12.030 -6.667 1.00 86.25 111 PRO A O 1
ATOM 912 N N . SER A 1 112 ? -1.548 13.012 -8.550 1.00 88.69 112 SER A N 1
ATOM 913 C CA . SER A 1 112 ? -1.227 11.878 -9.426 1.00 88.69 112 SER A CA 1
ATOM 914 C C . SER A 1 112 ? 0.268 11.593 -9.537 1.00 88.69 112 SER A C 1
ATOM 916 O O . SER A 1 112 ? 0.626 10.503 -9.961 1.00 88.69 112 SER A O 1
ATOM 918 N N . SER A 1 113 ? 1.128 12.540 -9.155 1.00 92.69 113 SER A N 1
ATOM 919 C CA . SER A 1 113 ? 2.586 12.372 -9.109 1.00 92.69 113 SER A CA 1
ATOM 920 C C . SER A 1 113 ? 3.099 11.951 -7.725 1.00 92.69 113 SER A C 1
ATOM 922 O O . SER A 1 113 ? 4.306 11.749 -7.553 1.00 92.69 113 SER A O 1
ATOM 924 N N . CYS A 1 114 ? 2.205 11.833 -6.736 1.00 94.19 114 CYS A N 1
ATOM 925 C CA . CYS A 1 114 ? 2.534 11.482 -5.362 1.00 94.19 114 CYS A CA 1
ATOM 926 C C . CYS A 1 114 ? 2.459 9.968 -5.143 1.00 94.19 114 CYS A C 1
ATOM 928 O O . CYS A 1 114 ? 1.390 9.357 -5.203 1.00 94.19 114 CYS A O 1
ATOM 930 N N . LEU A 1 115 ? 3.597 9.367 -4.793 1.00 95.00 115 LEU A N 1
ATOM 931 C CA . LEU A 1 115 ? 3.667 7.933 -4.499 1.00 95.00 115 LEU A CA 1
ATOM 932 C C . LEU A 1 115 ? 2.843 7.540 -3.262 1.00 95.00 115 LEU A C 1
ATOM 934 O O . LEU A 1 115 ? 2.283 6.451 -3.227 1.00 95.00 115 LEU A O 1
ATOM 938 N N . VAL A 1 116 ? 2.734 8.420 -2.260 1.00 94.56 116 VAL A N 1
ATOM 939 C CA . VAL A 1 116 ? 1.932 8.144 -1.055 1.00 94.56 116 VAL A CA 1
ATOM 940 C C . VAL A 1 116 ? 0.441 8.107 -1.403 1.00 94.56 116 VAL A C 1
ATOM 942 O O . VAL A 1 116 ? -0.259 7.220 -0.926 1.00 94.56 116 VAL A O 1
ATOM 945 N N . CYS A 1 117 ? -0.034 8.996 -2.286 1.00 93.12 117 CYS A N 1
ATOM 946 C CA . CYS A 1 117 ? -1.412 8.968 -2.794 1.00 93.12 117 CYS A CA 1
ATOM 947 C C . CYS A 1 117 ? -1.705 7.689 -3.587 1.00 93.12 117 CYS A C 1
ATOM 949 O O . CYS A 1 117 ? -2.734 7.050 -3.364 1.00 93.12 117 CYS A O 1
ATOM 951 N N . GLU A 1 118 ? -0.797 7.294 -4.484 1.00 95.56 118 GLU A N 1
ATOM 952 C CA . GLU A 1 118 ? -0.957 6.060 -5.260 1.00 95.56 118 GLU A CA 1
ATOM 953 C C . GLU A 1 118 ? -0.968 4.829 -4.351 1.00 95.56 118 GLU A C 1
ATOM 955 O O . GLU A 1 118 ? -1.831 3.967 -4.494 1.00 95.56 118 GLU A O 1
ATOM 960 N N . MET A 1 119 ? -0.079 4.774 -3.355 1.00 94.94 119 MET A N 1
ATOM 961 C CA . MET A 1 119 ? -0.104 3.705 -2.362 1.00 94.94 119 MET A CA 1
ATOM 962 C C . MET A 1 119 ? -1.419 3.712 -1.574 1.00 94.94 119 MET A C 1
ATOM 964 O O . MET A 1 119 ? -2.050 2.665 -1.475 1.00 94.94 119 MET A O 1
ATOM 968 N N . SER A 1 120 ? -1.918 4.858 -1.096 1.00 92.62 120 SER A N 1
ATOM 969 C CA . SER A 1 120 ? -3.241 4.929 -0.450 1.00 92.62 120 SER A CA 1
ATOM 970 C C . SER A 1 120 ? -4.350 4.344 -1.332 1.00 92.62 120 SER A C 1
ATOM 972 O O . SER A 1 120 ? -5.160 3.548 -0.853 1.00 92.62 120 SER A O 1
ATOM 974 N N . SER A 1 121 ? -4.365 4.675 -2.627 1.00 92.12 121 SER A N 1
ATOM 975 C CA . SER A 1 121 ? -5.328 4.118 -3.585 1.00 92.12 121 SER A CA 1
ATOM 976 C C . SER A 1 121 ? -5.158 2.605 -3.758 1.00 92.12 121 SER A C 1
ATOM 978 O O . SER A 1 121 ? -6.141 1.867 -3.701 1.00 92.12 121 SER A O 1
ATOM 980 N N . LEU A 1 122 ? -3.920 2.123 -3.878 1.00 94.31 122 LEU A N 1
ATOM 981 C CA . LEU A 1 122 ? -3.597 0.702 -3.990 1.00 94.31 122 LEU A CA 1
ATOM 982 C C . LEU A 1 122 ? -4.072 -0.098 -2.768 1.00 94.31 122 LEU A C 1
ATOM 984 O O . LEU A 1 122 ? -4.676 -1.161 -2.917 1.00 94.31 122 LEU A O 1
ATOM 988 N N . PHE A 1 123 ? -3.856 0.420 -1.556 1.00 92.81 123 PHE A N 1
ATOM 989 C CA . PHE A 1 123 ? -4.373 -0.194 -0.333 1.00 92.81 123 PHE A CA 1
ATOM 990 C C . PHE A 1 123 ? -5.908 -0.224 -0.339 1.00 92.81 123 PHE A C 1
ATOM 992 O O . PHE A 1 123 ? -6.500 -1.263 -0.055 1.00 92.81 123 PHE A O 1
ATOM 999 N N . GLN A 1 124 ? -6.587 0.858 -0.722 1.00 88.69 124 GLN A N 1
ATOM 1000 C CA . GLN A 1 124 ? -8.053 0.840 -0.840 1.00 88.69 124 GLN A CA 1
ATOM 1001 C C . GLN A 1 124 ? -8.529 -0.213 -1.855 1.00 88.69 124 GLN A C 1
ATOM 1003 O O . GLN A 1 124 ? -9.466 -0.964 -1.581 1.00 88.69 124 GLN A O 1
ATOM 1008 N N . GLU A 1 125 ? -7.835 -0.348 -2.983 1.00 90.44 125 GLU A N 1
ATOM 1009 C CA . GLU A 1 125 ? -8.121 -1.351 -4.006 1.00 90.44 125 GLU A CA 1
ATOM 1010 C C . GLU A 1 125 ? -7.941 -2.789 -3.502 1.00 90.44 125 GLU A C 1
ATOM 1012 O O . GLU A 1 125 ? -8.785 -3.647 -3.782 1.00 90.44 125 GLU A O 1
ATOM 1017 N N . PHE A 1 126 ? -6.892 -3.076 -2.732 1.00 91.06 126 PHE A N 1
ATOM 1018 C CA . PHE A 1 126 ? -6.664 -4.395 -2.126 1.00 91.06 126 PHE A CA 1
ATOM 1019 C C . PHE A 1 126 ? -7.737 -4.744 -1.086 1.00 91.06 126 PHE A C 1
ATOM 1021 O O . PHE A 1 126 ? -8.226 -5.877 -1.033 1.00 91.06 126 PHE A O 1
ATOM 1028 N N . TYR A 1 127 ? -8.152 -3.762 -0.284 1.00 88.50 127 TYR A N 1
ATOM 1029 C CA . TYR A 1 127 ? -9.083 -3.963 0.829 1.00 88.50 127 TYR A CA 1
ATOM 1030 C C . TYR A 1 127 ? -10.557 -3.670 0.477 1.00 88.50 127 TYR A C 1
ATOM 1032 O O . TYR A 1 127 ? -11.445 -3.861 1.306 1.00 88.50 127 TYR A O 1
ATOM 1040 N N . SER A 1 128 ? -10.857 -3.322 -0.779 1.00 83.94 128 SER A N 1
ATOM 1041 C CA . SER A 1 128 ? -12.222 -3.226 -1.337 1.00 83.94 128 SER A CA 1
ATOM 1042 C C . SER A 1 128 ? -12.966 -4.558 -1.407 1.00 83.94 128 SER A C 1
ATOM 1044 O O . SER A 1 128 ? -14.200 -4.609 -1.454 1.00 83.94 128 SER A O 1
ATOM 1046 N N . GLY A 1 129 ? -12.212 -5.657 -1.376 1.00 81.19 129 GLY A N 1
ATOM 1047 C CA . GLY A 1 129 ? -12.729 -7.012 -1.462 1.00 81.19 129 GLY A CA 1
ATOM 1048 C C . GLY A 1 129 ? -13.118 -7.441 -2.879 1.00 81.19 129 GLY A C 1
ATOM 1049 O O . GLY A 1 129 ? -13.842 -8.434 -3.018 1.00 81.19 129 GLY A O 1
ATOM 1050 N N . HIS A 1 130 ? -12.627 -6.726 -3.898 1.00 84.56 130 HIS A N 1
ATOM 1051 C CA . HIS A 1 130 ? -12.457 -7.258 -5.249 1.00 84.56 130 HIS A CA 1
ATOM 1052 C C . HIS A 1 130 ? -11.432 -8.399 -5.239 1.00 84.56 130 HIS A C 1
ATOM 1054 O O . HIS A 1 130 ? -10.422 -8.330 -4.544 1.00 84.56 130 HIS A O 1
ATOM 1060 N N . ARG A 1 131 ? -11.695 -9.449 -6.024 1.00 84.12 131 ARG A N 1
ATOM 1061 C CA . ARG A 1 131 ? -10.835 -10.646 -6.105 1.00 84.12 131 ARG A CA 1
ATOM 1062 C C . ARG A 1 131 ? -10.017 -10.732 -7.391 1.00 84.12 131 ARG A C 1
ATOM 1064 O O . ARG A 1 131 ? -9.091 -11.531 -7.461 1.00 84.12 131 ARG A O 1
ATOM 1071 N N . SER A 1 132 ? -10.364 -9.946 -8.410 1.00 92.69 132 SER A N 1
ATOM 1072 C CA . SER A 1 132 ? -9.617 -9.927 -9.667 1.00 92.69 132 SER A CA 1
ATOM 1073 C C . SER A 1 132 ? -8.207 -9.378 -9.437 1.00 92.69 132 SER A C 1
ATOM 1075 O O . SER A 1 132 ? -8.050 -8.466 -8.622 1.00 92.69 132 SER A O 1
ATOM 1077 N N . PRO A 1 133 ? -7.180 -9.881 -10.139 1.00 94.94 133 PRO A N 1
ATOM 1078 C CA . PRO A 1 133 ? -5.838 -9.320 -10.050 1.00 94.94 133 PRO A CA 1
ATOM 1079 C C . PRO A 1 133 ? -5.822 -7.808 -10.322 1.00 94.94 133 PRO A C 1
ATOM 1081 O O . PRO A 1 133 ? -6.565 -7.312 -11.170 1.00 94.94 133 PRO A O 1
ATOM 1084 N N . HIS A 1 134 ? -5.002 -7.068 -9.580 1.00 96.25 134 HIS A N 1
ATOM 1085 C CA . HIS A 1 134 ? -4.818 -5.629 -9.763 1.00 96.25 134 HIS A CA 1
ATOM 1086 C C . HIS A 1 134 ? -3.667 -5.345 -10.742 1.00 96.25 134 HIS A C 1
ATOM 1088 O O . HIS A 1 134 ? -2.687 -6.089 -10.782 1.00 96.25 134 HIS A O 1
ATOM 1094 N N . ILE A 1 135 ? -3.779 -4.267 -11.522 1.00 97.00 135 ILE A N 1
ATOM 1095 C CA . ILE A 1 135 ? -2.773 -3.831 -12.502 1.00 97.00 135 ILE A CA 1
ATOM 1096 C C . ILE A 1 135 ? -2.035 -2.605 -11.934 1.00 97.00 135 ILE A C 1
ATOM 1098 O O . ILE A 1 135 ? -2.568 -1.499 -12.018 1.00 97.00 135 ILE A O 1
ATOM 1102 N N . PRO A 1 13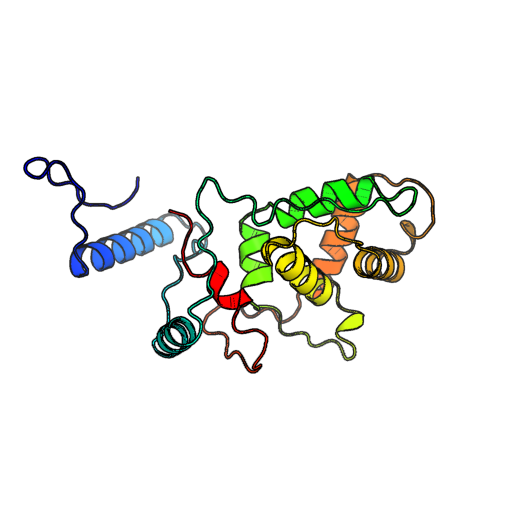6 ? -0.811 -2.754 -11.395 1.00 95.25 136 PRO A N 1
ATOM 1103 C CA . PRO A 1 136 ? -0.085 -1.675 -10.714 1.00 95.25 136 PRO A CA 1
ATOM 1104 C C . PRO A 1 136 ? 0.670 -0.737 -11.682 1.00 95.25 136 PRO A C 1
ATOM 1106 O O . PRO A 1 136 ? 1.813 -0.358 -11.432 1.00 95.25 136 PRO A O 1
ATOM 1109 N N . TYR A 1 137 ? 0.067 -0.364 -12.816 1.00 95.06 137 TYR A N 1
ATOM 1110 C CA . TYR A 1 137 ? 0.766 0.408 -13.857 1.00 95.06 137 TYR A CA 1
ATOM 1111 C C . TYR A 1 137 ? 1.114 1.839 -13.414 1.00 95.06 137 TYR A C 1
ATOM 1113 O O . TYR A 1 137 ? 2.171 2.356 -13.772 1.00 95.06 137 TYR A O 1
ATOM 1121 N N . LYS A 1 138 ? 0.249 2.475 -12.611 1.00 95.38 138 LYS A N 1
ATOM 1122 C CA . LYS A 1 138 ? 0.492 3.818 -12.062 1.00 95.38 138 LYS A CA 1
ATOM 1123 C C . LYS A 1 138 ? 1.653 3.812 -11.075 1.00 95.38 138 LYS A C 1
ATOM 1125 O O . LYS A 1 138 ? 2.535 4.659 -11.173 1.00 95.38 138 LYS A O 1
ATOM 1130 N N . LEU A 1 139 ? 1.685 2.821 -10.182 1.00 95.19 139 LEU A N 1
ATOM 1131 C CA . LEU A 1 139 ? 2.787 2.624 -9.245 1.00 95.19 139 LEU A CA 1
ATOM 1132 C C . LEU A 1 139 ? 4.118 2.448 -9.985 1.00 95.19 139 LEU A C 1
ATOM 1134 O O . LEU A 1 139 ? 5.082 3.145 -9.676 1.00 95.19 139 LEU A O 1
ATOM 1138 N N . LEU A 1 140 ? 4.148 1.568 -10.992 1.00 94.50 140 LEU A N 1
ATOM 1139 C CA . LEU A 1 140 ? 5.328 1.346 -11.828 1.00 94.50 140 LEU A CA 1
ATOM 1140 C C . LEU A 1 140 ? 5.805 2.649 -12.483 1.00 94.50 140 LEU A C 1
ATOM 1142 O O . LEU A 1 140 ? 6.974 3.010 -12.369 1.00 94.50 140 LEU A O 1
ATOM 1146 N N . HIS A 1 141 ? 4.886 3.383 -13.118 1.00 94.44 141 HIS A N 1
ATOM 1147 C CA . HIS A 1 141 ? 5.188 4.656 -13.767 1.00 94.44 141 HIS A CA 1
ATOM 1148 C C . HIS A 1 141 ? 5.764 5.691 -12.788 1.00 94.44 141 HIS A C 1
ATOM 1150 O O . HIS A 1 141 ? 6.742 6.375 -13.107 1.00 94.44 141 HIS A O 1
ATOM 1156 N N . LEU A 1 142 ? 5.195 5.794 -11.583 1.00 95.44 142 LEU A N 1
ATOM 1157 C CA . LEU A 1 142 ? 5.674 6.721 -10.561 1.00 95.44 142 LEU A CA 1
ATOM 1158 C C . LEU A 1 142 ? 7.063 6.358 -10.056 1.00 95.44 142 LEU A C 1
ATOM 1160 O O . LEU A 1 142 ? 7.915 7.241 -9.962 1.00 95.44 142 LEU A O 1
ATOM 1164 N N . VAL A 1 143 ? 7.322 5.080 -9.774 1.00 93.25 143 VAL A N 1
ATOM 1165 C CA . VAL A 1 143 ? 8.660 4.660 -9.348 1.00 93.25 143 VAL A CA 1
ATOM 1166 C C . VAL A 1 143 ? 9.675 4.929 -10.456 1.00 93.25 143 VAL A C 1
ATOM 1168 O O . VAL A 1 143 ? 10.698 5.537 -10.177 1.00 93.25 143 VAL A O 1
ATOM 1171 N N . TRP A 1 144 ? 9.380 4.611 -11.718 1.00 93.50 144 TRP A N 1
ATOM 1172 C CA . TRP A 1 144 ? 10.277 4.930 -12.838 1.00 93.50 144 TRP A CA 1
ATOM 1173 C C . TRP A 1 144 ? 10.550 6.427 -12.999 1.00 93.50 144 TRP A C 1
ATOM 1175 O O . TRP A 1 144 ? 11.669 6.830 -13.315 1.00 93.50 144 TRP A O 1
ATOM 1185 N N . THR A 1 145 ? 9.544 7.266 -12.754 1.00 94.25 145 THR A N 1
ATOM 1186 C CA . THR A 1 145 ? 9.695 8.725 -12.839 1.00 94.25 145 THR A CA 1
ATOM 1187 C C . THR A 1 145 ? 10.611 9.267 -11.738 1.00 94.25 145 THR A C 1
ATOM 1189 O O . THR A 1 145 ? 11.419 10.162 -11.999 1.00 94.25 145 THR A O 1
ATOM 1192 N N . HIS A 1 146 ? 10.513 8.714 -10.524 1.00 93.50 146 HIS A N 1
ATOM 1193 C CA . HIS A 1 146 ? 11.222 9.204 -9.332 1.00 93.50 146 HIS A CA 1
ATOM 1194 C C . HIS A 1 146 ? 12.521 8.453 -8.995 1.00 93.50 146 HIS A C 1
ATOM 1196 O O . HIS A 1 146 ? 13.342 8.976 -8.241 1.00 93.50 146 HIS A O 1
ATOM 1202 N N . ALA A 1 147 ? 12.721 7.265 -9.561 1.00 93.19 147 ALA A N 1
ATOM 1203 C CA . ALA A 1 147 ? 13.885 6.395 -9.417 1.00 93.19 147 ALA A CA 1
ATOM 1204 C C . ALA A 1 147 ? 14.309 5.887 -10.806 1.00 93.19 147 ALA A C 1
ATOM 1206 O O . ALA A 1 147 ? 14.172 4.714 -11.145 1.00 93.19 147 ALA A O 1
ATOM 1207 N N . ARG A 1 148 ? 14.820 6.807 -11.635 1.00 92.31 148 ARG A N 1
ATOM 1208 C CA . ARG A 1 148 ? 15.109 6.561 -13.061 1.00 92.31 148 ARG A CA 1
ATOM 1209 C C . ARG A 1 148 ? 16.090 5.420 -13.340 1.00 92.31 148 ARG A C 1
ATOM 1211 O O . ARG A 1 148 ? 16.045 4.871 -14.430 1.00 92.31 148 ARG A O 1
ATOM 1218 N N . HIS A 1 149 ? 16.956 5.065 -12.391 1.00 91.56 149 HIS A N 1
ATOM 1219 C CA . HIS A 1 149 ? 17.876 3.929 -12.537 1.00 91.56 149 HIS A CA 1
ATOM 1220 C C . HIS A 1 149 ? 17.141 2.579 -12.589 1.00 91.56 149 HIS A C 1
ATOM 1222 O O . HIS A 1 149 ? 17.646 1.645 -13.193 1.00 91.56 149 HIS A O 1
ATOM 1228 N N . LEU A 1 150 ? 15.926 2.502 -12.035 1.00 91.38 150 LEU A N 1
ATOM 1229 C CA . LEU A 1 150 ? 15.046 1.331 -12.109 1.00 91.38 150 LEU A CA 1
ATOM 1230 C C . LEU A 1 150 ? 14.095 1.374 -13.313 1.00 91.38 150 LEU A C 1
ATOM 1232 O O . LEU A 1 150 ? 13.260 0.481 -13.473 1.00 91.38 150 LEU A O 1
ATOM 1236 N N . ALA A 1 151 ? 14.142 2.444 -14.114 1.00 91.06 151 ALA A N 1
ATOM 1237 C CA . ALA A 1 151 ? 13.258 2.608 -15.256 1.00 91.06 151 ALA A CA 1
ATOM 1238 C C . ALA A 1 151 ? 13.726 1.746 -16.430 1.00 91.06 151 ALA A C 1
ATOM 1240 O O . ALA A 1 151 ? 14.870 1.836 -16.865 1.00 91.06 151 ALA A O 1
ATOM 1241 N N . GLY A 1 152 ? 12.812 0.947 -16.975 1.00 88.69 152 GLY A N 1
ATOM 1242 C CA . GLY A 1 152 ? 13.094 0.051 -18.090 1.00 88.69 152 GLY A CA 1
ATOM 1243 C C . GLY A 1 152 ? 12.333 -1.262 -17.972 1.00 88.69 152 GLY A C 1
ATOM 1244 O O . GLY A 1 152 ? 11.782 -1.593 -16.929 1.00 88.69 152 GLY A O 1
ATOM 1245 N N . TYR A 1 153 ? 12.305 -2.027 -19.060 1.00 86.38 153 TYR A N 1
ATOM 1246 C CA . TYR A 1 153 ? 11.591 -3.307 -19.121 1.00 86.38 153 TYR A CA 1
ATOM 1247 C C . TYR A 1 153 ? 12.410 -4.494 -18.597 1.00 86.38 153 TYR A C 1
ATOM 1249 O O . TYR A 1 153 ? 11.982 -5.635 -18.750 1.00 86.38 153 TYR A O 1
ATOM 1257 N N . GLU A 1 154 ? 13.578 -4.261 -18.002 1.00 90.56 154 GLU A N 1
ATOM 1258 C CA . GLU A 1 154 ? 14.444 -5.314 -17.468 1.00 90.56 154 GLU A CA 1
ATOM 1259 C C . GLU A 1 154 ? 14.038 -5.730 -16.048 1.00 90.56 154 GLU A C 1
ATOM 1261 O O . GLU A 1 154 ? 13.342 -5.002 -15.336 1.00 90.56 154 GLU A O 1
ATOM 1266 N N . GLN A 1 155 ? 14.451 -6.933 -15.646 1.00 91.12 155 GLN A N 1
ATOM 1267 C CA . GLN A 1 155 ? 14.302 -7.377 -14.261 1.00 91.12 155 GLN A CA 1
ATOM 1268 C C . GLN A 1 155 ? 15.256 -6.583 -13.370 1.00 91.12 155 GLN A C 1
ATOM 1270 O O . GLN A 1 155 ? 16.379 -6.297 -13.771 1.00 91.12 155 GLN A O 1
ATOM 1275 N N . GLN A 1 156 ? 14.800 -6.248 -12.167 1.00 94.75 156 GLN A N 1
ATOM 1276 C CA . GLN A 1 156 ? 15.573 -5.495 -11.183 1.00 94.75 156 GLN A CA 1
ATOM 1277 C C . GLN A 1 156 ? 15.700 -6.288 -9.885 1.00 94.75 156 GLN A C 1
ATOM 1279 O O . GLN A 1 156 ? 14.908 -7.200 -9.616 1.00 94.75 156 GLN A O 1
ATOM 1284 N N . ASP A 1 157 ? 16.672 -5.913 -9.061 1.00 96.81 157 ASP A N 1
ATOM 1285 C CA . ASP A 1 157 ? 16.805 -6.443 -7.712 1.00 96.81 157 ASP A CA 1
ATOM 1286 C C . ASP A 1 157 ? 15.646 -5.946 -6.819 1.00 96.81 157 ASP A C 1
ATOM 1288 O O . ASP A 1 157 ? 15.302 -4.761 -6.779 1.00 96.81 157 ASP A O 1
ATOM 1292 N N . ALA A 1 158 ? 14.998 -6.870 -6.104 1.00 96.81 158 ALA A N 1
ATOM 1293 C CA . ALA A 1 158 ? 13.835 -6.548 -5.278 1.00 96.81 158 ALA A CA 1
ATOM 1294 C C . ALA A 1 158 ? 14.194 -5.684 -4.058 1.00 96.81 158 ALA A C 1
ATOM 1296 O O . ALA A 1 158 ? 13.389 -4.852 -3.636 1.00 96.81 158 ALA A O 1
ATOM 1297 N N . HIS A 1 159 ? 15.387 -5.869 -3.490 1.00 96.69 159 HIS A N 1
ATOM 1298 C CA . HIS A 1 159 ? 15.870 -5.050 -2.387 1.00 96.69 159 HIS A CA 1
ATOM 1299 C C . HIS A 1 159 ? 16.193 -3.632 -2.872 1.00 96.69 159 HIS A C 1
ATOM 1301 O O . HIS A 1 159 ? 15.780 -2.670 -2.226 1.00 96.69 159 HIS A O 1
ATOM 1307 N N . GLU A 1 160 ? 16.831 -3.477 -4.035 1.00 96.56 160 GLU A N 1
ATOM 1308 C CA . GLU A 1 160 ? 17.058 -2.156 -4.640 1.00 96.56 160 GLU A CA 1
ATOM 1309 C C . GLU A 1 160 ? 15.736 -1.416 -4.899 1.00 96.56 160 GLU A C 1
ATOM 1311 O O . GLU A 1 160 ? 15.574 -0.262 -4.487 1.00 96.56 160 GLU A O 1
ATOM 1316 N N . PHE A 1 161 ? 14.742 -2.105 -5.473 1.00 97.00 161 PHE A N 1
ATOM 1317 C CA . PHE A 1 161 ? 13.405 -1.540 -5.656 1.00 97.00 161 PHE A CA 1
ATOM 1318 C C . PHE A 1 161 ? 12.757 -1.124 -4.331 1.00 97.00 161 PHE A C 1
ATOM 1320 O O . PHE A 1 161 ? 12.166 -0.045 -4.252 1.00 97.00 161 PHE A O 1
ATOM 1327 N N . LEU A 1 162 ? 12.860 -1.952 -3.286 1.00 97.31 162 LEU A N 1
ATOM 1328 C CA . LEU A 1 162 ? 12.314 -1.635 -1.966 1.00 97.31 162 LEU A CA 1
ATOM 1329 C C . LEU A 1 162 ? 12.926 -0.349 -1.404 1.00 97.31 162 LEU A C 1
ATOM 1331 O O . LEU A 1 162 ? 12.185 0.534 -0.974 1.00 97.31 162 LEU A O 1
ATOM 1335 N N . ILE A 1 163 ? 14.255 -0.229 -1.422 1.00 96.94 163 ILE A N 1
ATOM 1336 C CA . ILE A 1 163 ? 14.952 0.955 -0.909 1.00 96.94 163 ILE A CA 1
ATOM 1337 C C . ILE A 1 163 ? 14.549 2.203 -1.699 1.00 96.94 163 ILE A C 1
ATOM 1339 O O . ILE A 1 163 ? 14.190 3.216 -1.096 1.00 96.94 163 ILE A O 1
ATOM 1343 N N . ALA A 1 164 ? 14.517 2.123 -3.032 1.00 95.94 164 ALA A N 1
ATOM 1344 C CA . ALA A 1 164 ? 14.095 3.238 -3.873 1.00 95.94 164 ALA A CA 1
ATOM 1345 C C . ALA A 1 164 ? 12.634 3.645 -3.611 1.00 95.94 164 ALA A C 1
ATOM 1347 O O . ALA A 1 164 ? 12.336 4.830 -3.461 1.00 95.94 164 ALA A O 1
ATOM 1348 N N . ALA A 1 165 ? 11.715 2.681 -3.509 1.00 95.88 165 ALA A N 1
ATOM 1349 C CA . ALA A 1 165 ? 10.311 2.952 -3.218 1.00 95.88 165 ALA A CA 1
ATOM 1350 C C . ALA A 1 165 ? 10.129 3.608 -1.838 1.00 95.88 165 ALA A C 1
ATOM 1352 O O . ALA A 1 165 ? 9.362 4.565 -1.713 1.00 95.88 165 ALA A O 1
ATOM 1353 N N . LEU A 1 166 ? 10.848 3.135 -0.814 1.00 95.25 166 LEU A N 1
ATOM 1354 C CA . LEU A 1 166 ? 10.817 3.716 0.529 1.00 95.25 166 LEU A CA 1
ATOM 1355 C C . LEU A 1 166 ? 11.393 5.136 0.563 1.00 95.25 166 LEU A C 1
ATOM 1357 O O . LEU A 1 166 ? 10.810 5.993 1.224 1.00 95.25 166 LEU A O 1
ATOM 1361 N N . ASP A 1 167 ? 12.471 5.415 -0.172 1.00 94.69 167 ASP A N 1
ATOM 1362 C CA . ASP A 1 167 ? 13.019 6.772 -0.294 1.00 94.69 167 ASP A CA 1
ATOM 1363 C C . ASP A 1 167 ? 12.010 7.736 -0.941 1.00 94.69 167 ASP A C 1
ATOM 1365 O O . ASP A 1 167 ? 11.739 8.820 -0.416 1.00 94.69 167 ASP A O 1
ATOM 1369 N N . VAL A 1 168 ? 11.378 7.324 -2.046 1.00 94.31 168 VAL A N 1
ATOM 1370 C CA . VAL A 1 168 ? 10.346 8.132 -2.715 1.00 94.31 168 VAL A CA 1
ATOM 1371 C C . VAL A 1 168 ? 9.138 8.342 -1.796 1.00 94.31 168 VAL A C 1
ATOM 1373 O O . VAL A 1 168 ? 8.624 9.459 -1.700 1.00 94.31 168 VAL A O 1
ATOM 1376 N N . LEU A 1 169 ? 8.696 7.301 -1.083 1.00 93.31 169 LEU A N 1
ATOM 1377 C CA . LEU A 1 169 ? 7.627 7.412 -0.089 1.00 93.31 169 LEU A CA 1
ATOM 1378 C C . LEU A 1 169 ? 7.998 8.395 1.016 1.00 93.31 169 LEU A C 1
ATOM 1380 O O . LEU A 1 169 ? 7.198 9.270 1.335 1.00 93.31 169 LEU A O 1
ATOM 1384 N N . HIS A 1 170 ? 9.208 8.297 1.564 1.00 91.38 170 HIS A N 1
ATOM 1385 C CA . HIS A 1 170 ? 9.690 9.193 2.607 1.00 91.38 170 HIS A CA 1
ATOM 1386 C C . HIS A 1 170 ? 9.697 10.654 2.137 1.00 91.38 170 HIS A C 1
ATOM 1388 O O . HIS A 1 170 ? 9.164 11.528 2.824 1.00 91.38 170 HIS A O 1
ATOM 1394 N N . ARG A 1 171 ? 10.209 10.924 0.929 1.00 90.88 171 ARG A N 1
ATOM 1395 C CA . ARG A 1 171 ? 10.217 12.272 0.338 1.00 90.88 171 ARG A CA 1
ATOM 1396 C C . ARG A 1 171 ? 8.817 12.842 0.122 1.00 90.88 171 ARG A C 1
ATOM 1398 O O . ARG A 1 171 ? 8.625 14.040 0.328 1.00 90.88 171 ARG A O 1
ATOM 1405 N N . HIS A 1 172 ? 7.859 12.007 -0.271 1.00 91.38 172 HIS A N 1
ATOM 1406 C CA . HIS A 1 172 ? 6.467 12.404 -0.500 1.00 91.38 172 HIS A CA 1
ATOM 1407 C C . HIS A 1 172 ? 5.603 12.411 0.772 1.00 91.38 172 HIS A C 1
ATOM 1409 O O . HIS A 1 172 ? 4.498 12.938 0.746 1.00 91.38 172 HIS A O 1
ATOM 1415 N N . CYS A 1 173 ? 6.086 11.874 1.896 1.00 85.62 173 CYS A N 1
ATOM 1416 C CA . CYS A 1 173 ? 5.355 11.827 3.169 1.00 85.62 173 CYS A CA 1
ATOM 1417 C C . CYS A 1 173 ? 5.535 13.099 4.029 1.00 85.62 173 CYS A C 1
ATOM 1419 O O . CYS A 1 173 ? 5.073 13.163 5.171 1.00 85.62 173 CYS A O 1
ATOM 1421 N N . LYS A 1 174 ? 6.196 14.139 3.502 1.00 72.31 174 LYS A N 1
ATOM 1422 C CA . LYS A 1 174 ? 6.335 15.434 4.186 1.00 72.31 174 LYS A CA 1
ATOM 1423 C C . LYS A 1 174 ? 4.943 16.020 4.471 1.00 72.31 174 LYS A C 1
ATOM 1425 O O . LYS A 1 174 ? 4.094 16.033 3.588 1.00 72.31 174 LYS A O 1
ATOM 1430 N N . GLY A 1 175 ? 4.703 16.437 5.716 1.00 57.97 175 GLY A N 1
ATOM 1431 C CA . GLY A 1 175 ? 3.409 16.9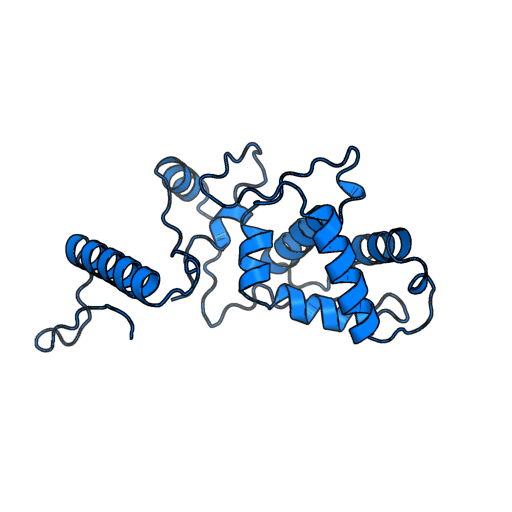81 6.158 1.00 57.97 175 GLY A CA 1
ATOM 1432 C C . GLY A 1 175 ? 2.433 15.966 6.772 1.00 57.97 175 GLY A C 1
ATOM 1433 O O . GLY A 1 175 ? 1.325 16.346 7.153 1.00 57.97 175 GLY A O 1
ATOM 1434 N N . ALA A 1 176 ? 2.812 14.688 6.928 1.00 52.19 176 ALA A N 1
ATOM 1435 C CA . ALA A 1 176 ? 2.008 13.735 7.697 1.00 52.19 176 ALA A CA 1
ATOM 1436 C C . ALA A 1 176 ? 1.931 14.178 9.170 1.00 52.19 176 ALA A C 1
ATOM 1438 O O . ALA A 1 176 ? 2.891 14.059 9.932 1.00 52.19 176 ALA A O 1
ATOM 1439 N N . VAL A 1 177 ? 0.778 14.715 9.570 1.00 44.97 177 VAL A N 1
ATOM 1440 C CA . VAL A 1 177 ? 0.536 15.133 10.951 1.00 44.97 177 VAL A CA 1
ATOM 1441 C C . VAL A 1 177 ? 0.487 13.884 11.828 1.00 44.97 177 VAL A C 1
ATOM 1443 O O . VAL A 1 177 ? -0.413 13.048 11.711 1.00 44.97 177 VAL A O 1
ATOM 1446 N N . LEU A 1 178 ? 1.457 13.753 12.728 1.00 44.25 178 LEU A N 1
ATOM 1447 C CA . LEU A 1 178 ? 1.332 12.854 13.865 1.00 44.25 178 LEU A CA 1
ATOM 1448 C C . LEU A 1 178 ? 0.394 13.537 14.883 1.00 44.25 178 LEU A C 1
ATOM 1450 O O . LEU A 1 178 ? 0.786 14.524 15.496 1.00 44.25 178 LEU A O 1
ATOM 1454 N N . LEU A 1 179 ? -0.818 12.971 15.047 1.00 39.12 179 LEU A N 1
ATOM 1455 C CA . LEU A 1 179 ? -1.879 13.245 16.057 1.00 39.12 179 LEU A CA 1
ATOM 1456 C C . LEU A 1 179 ? -3.028 14.212 15.645 1.00 39.12 179 LEU A C 1
ATOM 1458 O O . LEU A 1 179 ? -2.928 14.927 14.656 1.00 39.12 179 LEU A O 1
ATOM 1462 N N . PRO A 1 180 ? -4.178 14.184 16.355 1.00 41.28 180 PRO A N 1
ATOM 1463 C CA . PRO A 1 180 ? -5.347 13.342 16.112 1.00 41.28 180 PRO A CA 1
ATOM 1464 C C . PRO A 1 180 ? -6.498 14.073 15.377 1.00 41.28 180 PRO A C 1
ATOM 1466 O O . PRO A 1 180 ? -6.623 15.288 15.429 1.00 41.28 180 PRO A O 1
ATOM 1469 N N . GLN A 1 181 ? -7.406 13.273 14.801 1.00 37.25 181 GLN A N 1
ATOM 1470 C CA . GLN A 1 181 ? -8.672 13.634 14.128 1.00 37.25 181 GLN A CA 1
ATOM 1471 C C . GLN A 1 181 ? -8.554 14.094 12.662 1.00 37.25 181 GLN A C 1
ATOM 1473 O O . GLN A 1 181 ? -8.424 15.271 12.338 1.00 37.25 181 GLN A O 1
ATOM 1478 N N . ALA A 1 182 ? -8.688 13.126 11.750 1.00 37.56 182 ALA A N 1
ATOM 1479 C CA . ALA A 1 182 ? -8.929 13.384 10.335 1.00 37.56 182 ALA A CA 1
ATOM 1480 C C . ALA A 1 182 ? -10.357 13.922 10.130 1.00 37.56 182 ALA A C 1
ATOM 1482 O O . ALA A 1 182 ? -11.347 13.226 10.367 1.00 37.56 182 ALA A O 1
ATOM 1483 N N . THR A 1 183 ? -10.466 15.162 9.662 1.00 27.81 183 THR A N 1
ATOM 1484 C CA . THR A 1 183 ? -11.662 15.700 9.012 1.00 27.81 183 THR A CA 1
ATOM 1485 C C . THR A 1 183 ? -11.753 15.124 7.600 1.00 27.81 183 THR A C 1
ATOM 1487 O O . THR A 1 183 ? -11.063 15.594 6.704 1.00 27.81 183 THR A O 1
ATOM 1490 N N . VAL A 1 184 ? -12.597 14.111 7.399 1.00 41.47 184 VAL A N 1
ATOM 1491 C CA . VAL A 1 184 ? -12.892 13.558 6.066 1.00 41.47 184 VAL A CA 1
ATOM 1492 C C . VAL A 1 184 ? -13.920 14.463 5.369 1.00 41.47 184 VAL A C 1
ATOM 1494 O O . VAL A 1 184 ? -15.037 14.639 5.874 1.00 41.47 184 VAL A O 1
ATOM 1497 N N . GLN A 1 185 ? -13.546 15.054 4.232 1.00 28.12 185 GLN A N 1
ATOM 1498 C CA . GLN A 1 185 ? -14.436 15.729 3.281 1.00 28.12 185 GLN A CA 1
ATOM 1499 C C . GLN A 1 185 ? -14.466 14.902 1.990 1.00 28.12 185 GLN A C 1
ATOM 1501 O O . GLN A 1 185 ? -13.553 15.005 1.187 1.00 28.12 185 GLN A O 1
ATOM 1506 N N . GLY A 1 186 ? -15.519 14.110 1.778 1.00 28.77 186 GLY A N 1
ATOM 1507 C CA . GLY A 1 186 ? -15.679 13.361 0.528 1.00 28.77 186 GLY A CA 1
ATOM 1508 C C . GLY A 1 186 ? -16.716 12.246 0.622 1.00 28.77 186 GLY A C 1
ATOM 1509 O O . GLY A 1 186 ? -16.551 11.266 1.345 1.00 28.77 186 GLY A O 1
ATOM 1510 N N . SER A 1 187 ? -17.812 12.383 -0.122 1.00 31.20 187 SER A N 1
ATOM 1511 C CA . SER A 1 187 ? -19.002 11.515 -0.099 1.00 31.20 187 SER A CA 1
ATOM 1512 C C . SER A 1 187 ? -18.785 10.080 -0.619 1.00 31.20 187 SER A C 1
ATOM 1514 O O . SER A 1 187 ? -19.685 9.249 -0.493 1.00 31.20 187 SER A O 1
ATOM 1516 N N . GLY A 1 188 ? -17.600 9.751 -1.149 1.00 33.69 188 GLY A N 1
ATOM 1517 C CA . GLY A 1 188 ? -17.220 8.397 -1.587 1.00 33.69 188 GLY A CA 1
ATOM 1518 C C . GLY A 1 188 ? -16.201 7.679 -0.687 1.00 33.69 188 GLY A C 1
ATOM 1519 O O . GLY A 1 188 ? -16.131 6.450 -0.705 1.00 33.69 188 GLY A O 1
ATOM 1520 N N . GLU A 1 189 ? -15.454 8.420 0.136 1.00 37.22 189 GLU A N 1
ATOM 1521 C CA . GLU A 1 189 ? -14.252 7.959 0.863 1.00 37.22 189 GLU A CA 1
ATOM 1522 C C . GLU A 1 189 ? -14.560 7.369 2.248 1.00 37.22 189 GLU A C 1
ATOM 1524 O O . GLU A 1 189 ? -13.789 6.582 2.803 1.00 37.22 189 GLU A O 1
ATOM 1529 N N . ALA A 1 190 ? -15.747 7.663 2.787 1.00 33.53 190 ALA A N 1
ATOM 1530 C CA . ALA A 1 190 ? -16.183 7.216 4.111 1.00 33.53 190 ALA A CA 1
ATOM 1531 C C . ALA A 1 190 ? -16.332 5.690 4.248 1.00 33.53 190 ALA A C 1
ATOM 1533 O O . ALA A 1 190 ? -16.426 5.181 5.366 1.00 33.53 190 ALA A O 1
ATOM 1534 N N . LYS A 1 191 ? -16.356 4.948 3.132 1.00 35.62 191 LYS A N 1
ATOM 1535 C CA . LYS A 1 191 ? -16.391 3.485 3.173 1.00 35.62 191 LYS A CA 1
ATOM 1536 C C . LYS A 1 191 ? -15.083 2.963 3.757 1.00 35.62 191 LYS A C 1
ATOM 1538 O O . LYS A 1 191 ? -15.148 2.279 4.768 1.00 35.62 191 LYS A O 1
ATOM 1543 N N . TYR A 1 192 ? -13.937 3.340 3.182 1.00 38.25 192 TYR A N 1
ATOM 1544 C CA . TYR A 1 192 ? -12.611 2.743 3.420 1.00 38.25 192 TYR A CA 1
ATOM 1545 C C . TYR A 1 192 ? -11.978 3.105 4.764 1.00 38.25 192 TYR A C 1
ATOM 1547 O O . TYR A 1 192 ? -11.475 2.229 5.469 1.00 38.25 192 TYR A O 1
ATOM 1555 N N . VAL A 1 193 ? -12.109 4.373 5.158 1.00 38.28 193 VAL A N 1
ATOM 1556 C CA . VAL A 1 193 ? -11.542 4.930 6.397 1.00 38.28 193 VAL A CA 1
ATOM 1557 C C . VAL A 1 193 ? -12.040 4.181 7.639 1.00 38.28 193 VAL A C 1
ATOM 1559 O O . VAL A 1 193 ? -11.319 4.043 8.624 1.00 38.28 193 VAL A O 1
ATOM 1562 N N . LEU A 1 194 ? -13.262 3.646 7.594 1.00 40.12 194 LEU A N 1
ATOM 1563 C CA . LEU A 1 194 ? -13.896 2.946 8.709 1.00 40.12 194 LEU A CA 1
ATOM 1564 C C . LEU A 1 194 ? -13.627 1.429 8.744 1.00 40.12 194 LEU A C 1
ATOM 1566 O O . LEU A 1 194 ? -13.936 0.803 9.759 1.00 40.12 194 LEU A O 1
ATOM 1570 N N . PHE A 1 195 ? -13.036 0.830 7.697 1.00 43.00 195 PHE A N 1
ATOM 1571 C CA . PHE A 1 195 ? -12.748 -0.618 7.665 1.00 43.00 195 PHE A CA 1
ATOM 1572 C C . PHE A 1 195 ? -11.622 -1.029 8.615 1.00 43.00 195 PHE A C 1
ATOM 1574 O O . PHE A 1 195 ? -11.668 -2.136 9.142 1.00 43.00 195 PHE A O 1
ATOM 1581 N N . HIS A 1 196 ? -10.629 -0.168 8.862 1.00 42.38 196 HIS A N 1
ATOM 1582 C CA . HIS A 1 196 ? -9.525 -0.497 9.776 1.00 42.38 196 HIS A CA 1
ATOM 1583 C C . HIS A 1 196 ? -9.774 -0.054 11.222 1.00 42.38 196 HIS A C 1
ATOM 1585 O O . HIS A 1 196 ? -9.203 -0.562 12.184 1.00 42.38 196 HIS A O 1
ATOM 1591 N N . LYS A 1 197 ? -10.674 0.902 11.393 1.00 44.59 197 LYS A N 1
ATOM 1592 C CA . LYS A 1 197 ? -10.945 1.519 12.679 1.00 44.59 197 LYS A CA 1
ATOM 1593 C C . LYS A 1 197 ? -11.534 0.515 13.698 1.00 44.59 197 LYS A C 1
ATOM 1595 O O . LYS A 1 197 ? -11.355 0.668 14.891 1.00 44.59 197 LYS A O 1
ATOM 1600 N N . MET A 1 198 ? -12.086 -0.615 13.254 1.00 38.41 198 MET A N 1
ATOM 1601 C CA . MET A 1 198 ? -12.666 -1.641 14.134 1.00 38.41 198 MET A CA 1
ATOM 1602 C C . MET A 1 198 ? -11.696 -2.588 14.856 1.00 38.41 198 MET A C 1
ATOM 1604 O O . MET A 1 198 ? -12.199 -3.433 15.581 1.00 38.41 198 MET A O 1
ATOM 1608 N N . GLY A 1 199 ? -10.373 -2.435 14.731 1.00 32.69 199 GLY A N 1
ATOM 1609 C CA . GLY A 1 199 ? -9.409 -3.165 15.560 1.00 32.69 199 GLY A CA 1
ATOM 1610 C C . GLY A 1 199 ? -9.416 -4.680 15.329 1.00 32.69 199 GLY A C 1
ATOM 1611 O O . GLY A 1 199 ? -10.353 -5.395 15.671 1.00 32.69 199 GLY A O 1
ATOM 1612 N N . TYR A 1 200 ? -8.320 -5.196 14.783 1.00 29.86 200 TYR A N 1
ATOM 1613 C CA . TYR A 1 200 ? -8.027 -6.619 14.897 1.00 29.86 200 TYR A CA 1
ATOM 1614 C C . TYR A 1 200 ? -7.922 -6.963 16.389 1.00 29.86 200 TYR A C 1
ATOM 1616 O O . TYR A 1 200 ? -7.014 -6.488 17.073 1.00 29.86 200 TYR A O 1
ATOM 1624 N N . SER A 1 201 ? -8.910 -7.718 16.871 1.00 27.25 201 SER A N 1
ATOM 1625 C CA . SER A 1 201 ? -8.836 -8.532 18.087 1.00 27.25 201 SER A CA 1
ATOM 1626 C C . SER A 1 201 ? -8.502 -9.952 17.664 1.00 27.25 201 SER A C 1
ATOM 1628 O O . SER A 1 201 ? -9.114 -10.397 16.662 1.00 27.25 201 SER A O 1
#

Radius of gyration: 19.96 Å; chains: 1; bounding box: 43×39×58 Å

Sequence (201 aa):
MYGGIYCFLCQDYIYDKDMEIIAKEEQRKAWKMQGVGEKFSTWEPTKRELELLKHNPKRRKITSNCTIGLRGLINLGNTCFMNCIVQALTHTPLLRDFFLSDRHKCEMQSPSSCLVCEMSSLFQEFYSGHRSPHIPYKLLHLVWTHARHLAGYEQQDAHEFLIAALDVLHRHCKGAVLLPQATVQGSGEAKYVLFHKMGYS

InterPro domains:
  IPR001394 Peptidase C19, ubiquitin carboxyl-terminal hydrolase [PF00443] (71-175)
  IPR001607 Zinc finger, UBP-type [PS50271] (1-33)
  IPR018200 Ubiquitin specific protease, conserved site [PS00972] (72-87)
  IPR028889 Ubiquitin specific protease UPS, catalytic domain [PS50235] (71-201)
  IPR038765 Papain-like cysteine peptidase superfamily [SSF54001] (69-181)
  IPR050185 Ubiquitin carboxyl-terminal hydrolase [PTHR21646] (51-172)

Organism: Rousettus aegyptiacus (NCBI:txid9407)

Foldseek 3Di:
DPQWDADPVVRGTDPDPVSVVVSLVVVQVVCVVVVHPDPPDQFDDDPVLVVLCVVCVVADADDPPDCQLVAAADDPQQCVLVRVLLSVQLPPVVNLLVLLQPQADFPDPDLLLQLSSLNSVVNCVRRVSDHYHDYSVSNLVNLCVQVVVPDDNDHDHSVVSNVSSVVSNVVRRPPRDDDDDDPDDDPPSSRRNVNPSPDDD